Protein 7R4M (pdb70)

Secondary structure (DSSP, 8-state):
----SEEEEEEPPPHHHHHH---SSSTHHHHHHHHHHHHHHHHHHHHHHHTT-EEEEEEGGG--HHHHHH-SEEEEEESHHHHHHHHHT---TTS-EEEEES-TTT---TTS--GGGGS-HHHHHHHHHTT-SEEEEE--EEEEEEESS-----EETT--EEEEEEEEEESSEEEEEESSTTS-EEEEEEETT---EEEEES-EEEE-TGGGGTHHHHHHPPPHHHHHHHHHHHHHTT---S---HHHHHHHHHHHHHTT---TTS--EEEEE-S---TTT-----SEEEESEEEEEE--SSEEEEETTTEEEE--TTEEEEEEE-GGG-EEEEE---

GO terms:
  GO:0005739 mitochondrion (C, IDA)
  GO:0003951 NAD+ kinase activity (F, IDA)
  GO:0042803 protein homodimerization activity (F, IDA)
  GO:0019674 NAD+ metabolic process (P, IDA)
  GO:0005739 mitochondrion (C, HTP)
  GO:0005759 mitochondrial matrix (C, TAS)

InterPro domains:
  IPR002504 NAD kinase [PF01513] (131-212)
  IPR012355 NAD kinase 2, mitochondrial [PIRSF017565] (62-441)
  IPR016064 NAD kinase/diacylglycerol kinase-like domain superfamily [SSF111331] (122-323)
  IPR017437 ATP-NAD kinase, PpnK-type, C-terminal [G3DSA:2.60.200.30] (237-427)
  IPR017438 Inorganic polyphosphate/ATP-NAD kinase, N-terminal [G3DSA:3.40.50.10330] (68-236)

Solvent-accessible surface area: 17409 Å² total; per-residue (Å²): 89,28,102,13,63,99,1,0,0,0,0,59,65,8,140,76,36,134,94,123,114,162,144,70,101,15,36,83,32,27,71,95,45,26,106,63,2,57,160,19,10,85,54,0,3,74,7,0,136,127,77,59,4,106,11,110,81,21,63,58,182,103,5,58,97,105,13,12,186,35,3,62,1,0,6,1,0,0,9,33,52,7,1,25,42,0,2,26,66,1,63,73,59,100,31,10,1,6,3,0,1,0,4,52,148,166,19,138,10,99,15,17,9,25,74,86,0,4,128,33,1,63,57,0,14,90,24,5,140,155,32,94,41,125,59,14,62,26,10,1,0,17,0,53,0,50,14,75,74,35,64,38,94,56,86,75,75,105,170,129,55,47,90,72,76,0,65,14,19,0,0,16,10,0,25,0,4,21,64,100,116,103,97,39,2,76,0,16,8,6,44,71,106,24,118,103,84,124,9,79,0,37,0,0,0,0,0,0,0,5,0,0,64,32,95,1,48,91,48,16,129,47,61,71,98,43,16,70,67,97,55,84,102,40,104,99,150,64,75,59,79,66,118,61,90,179,65,68,8,62,146,53,7,93,140,80,18,108,72,3,45,24,50,25,69,81,77,74,0,2,10,0,6,63,112,31,74,56,111,107,150,31,94,42,70,161,96,67,14,93,0,56,56,0,18,0,59,0,84,5,192,73,1,34,0,27,4,19,41,15,20,6,0,66,0,38,90,19,3,45,0,15,0,69,31,50,128,95,1,12,0,45,6,17,83,11,124,150

Structure (mmCIF, N/CA/C/O backbone):
data_7R4M
#
_entry.id   7R4M
#
_cell.length_a   68.470
_cell.length_b   68.470
_cell.length_c   223.420
_cell.angle_alpha   90.000
_cell.angle_beta   90.000
_cell.angle_gamma   90.000
#
_symmetry.space_group_name_H-M   'P 43 21 2'
#
loop_
_entity.id
_entity.type
_entity.pdbx_description
1 polymer 'NAD kinase 2, mitochondrial'
2 non-polymer 'NADP NICOTINAMIDE-ADENINE-DINUCLEOTIDE PHOSPHATE'
3 non-polymer 'CALCIUM ION'
4 water water
#
loop_
_atom_site.group_PDB
_atom_site.id
_atom_site.type_symbol
_atom_site.label_atom_id
_atom_site.label_alt_id
_atom_site.label_comp_id
_atom_site.label_asym_id
_atom_site.label_entity_id
_atom_site.label_seq_id
_atom_site.pdbx_PDB_ins_code
_atom_site.Cartn_x
_atom_site.Cartn_y
_atom_site.Cartn_z
_atom_site.occupancy
_atom_site.B_iso_or_equiv
_atom_site.auth_seq_id
_atom_site.auth_comp_id
_atom_site.auth_asym_id
_atom_site.auth_atom_id
_atom_site.pdbx_PDB_model_num
ATOM 1 N N . GLY A 1 14 ? -22.984 -28.910 44.338 1.00 78.31 65 GLY A N 1
ATOM 2 C CA . GLY A 1 14 ? -23.236 -27.519 44.028 1.00 69.98 65 GLY A CA 1
ATOM 3 C C . GLY A 1 14 ? -21.999 -26.798 43.526 1.00 75.76 65 GLY A C 1
ATOM 4 O O . GLY A 1 14 ? -20.883 -27.299 43.604 1.00 78.59 65 GLY A O 1
ATOM 5 N N . PHE A 1 15 ? -22.208 -25.579 43.032 1.00 67.09 66 PHE A N 1
ATOM 6 C CA . PHE A 1 15 ? -21.183 -24.881 42.262 1.00 69.51 66 PHE A CA 1
ATOM 7 C C . PHE A 1 15 ? -21.344 -23.387 42.504 1.00 68.03 66 PHE A C 1
ATOM 8 O O . PHE A 1 15 ? -22.335 -22.796 42.069 1.00 68.44 66 PHE A O 1
ATOM 16 N N . ARG A 1 16 ? -20.343 -22.807 43.144 1.00 72.13 67 ARG A N 1
ATOM 17 C CA . ARG A 1 16 ? -20.379 -21.368 43.456 1.00 71.80 67 ARG A CA 1
ATOM 18 C C . ARG A 1 16 ? -19.027 -20.747 43.135 1.00 69.60 67 ARG A C 1
ATOM 19 O O . ARG A 1 16 ? -18.187 -20.752 44.013 1.00 73.33 67 ARG A O 1
ATOM 27 N N . PRO A 1 17 ? -18.781 -20.214 41.925 1.00 70.55 68 PRO A N 1
ATOM 28 C CA . PRO A 1 17 ? -17.518 -19.516 41.662 1.00 69.86 68 PRO A CA 1
ATOM 29 C C . PRO A 1 17 ? -17.389 -18.303 42.566 1.00 69.95 68 PRO A C 1
ATOM 30 O O . PRO A 1 17 ? -18.384 -17.688 42.954 1.00 74.95 68 PRO A O 1
ATOM 34 N N . SER A 1 18 ? -16.149 -17.972 42.927 1.00 65.43 69 SER A N 1
ATOM 35 C CA . SER A 1 18 ? -15.896 -16.674 43.536 1.00 67.21 69 SER A CA 1
ATOM 36 C C . SER A 1 18 ? -15.351 -15.664 42.536 1.00 65.20 69 SER A C 1
ATOM 37 O O . SER A 1 18 ? -15.270 -14.470 42.846 1.00 67.05 69 SER A O 1
ATOM 40 N N . ARG A 1 19 ? -15.032 -16.100 41.327 1.00 61.81 70 ARG A N 1
ATOM 41 C CA . ARG A 1 19 ? -14.314 -15.250 40.395 1.00 60.89 70 ARG A CA 1
ATOM 42 C C . ARG A 1 19 ? -14.868 -15.570 39.017 1.00 57.13 70 ARG A C 1
ATOM 43 O O . ARG A 1 19 ? -14.897 -16.738 38.623 1.00 57.13 70 ARG A O 1
ATOM 51 N N . VAL A 1 20 ? -15.356 -14.553 38.308 1.00 53.79 71 VAL A N 1
ATOM 52 C CA . VAL A 1 20 ? -16.096 -14.766 37.072 1.00 52.06 71 VAL A CA 1
ATOM 53 C C . VAL A 1 20 ? -15.727 -13.675 36.078 1.00 54.60 71 VAL A C 1
ATOM 54 O O . VAL A 1 20 ? -15.739 -12.489 36.422 1.00 54.93 71 VAL A O 1
ATOM 58 N N . VAL A 1 21 ? -15.391 -14.065 34.848 1.00 47.06 72 VAL A N 1
ATOM 59 C CA . VAL A 1 21 ? -15.287 -13.122 33.739 1.00 48.99 72 VAL A CA 1
ATOM 60 C C . VAL A 1 21 ? -16.550 -13.232 32.905 1.00 48.30 72 VAL A C 1
ATOM 61 O O . VAL A 1 21 ? -16.983 -14.345 32.562 1.00 42.26 72 VAL A O 1
ATOM 65 N N . VAL A 1 22 ? -17.171 -12.084 32.623 1.00 49.36 73 VAL A N 1
ATOM 66 C CA . VAL A 1 22 ? -18.322 -11.982 31.725 1.00 46.21 73 VAL A CA 1
ATOM 67 C C . VAL A 1 22 ? -17.834 -11.374 30.417 1.00 45.91 73 VAL A C 1
ATOM 68 O O . VAL A 1 22 ? -17.267 -10.271 30.421 1.00 45.81 73 VAL A O 1
ATOM 72 N N . VAL A 1 23 ? -18.014 -12.101 29.304 1.00 45.50 74 VAL A N 1
ATOM 73 C CA . VAL A 1 23 ? -17.682 -11.608 27.962 1.00 46.20 74 VAL A CA 1
ATOM 74 C C . VAL A 1 23 ? -18.990 -11.166 27.335 1.00 44.81 74 VAL A C 1
ATOM 75 O O . VAL A 1 23 ? -19.899 -11.987 27.165 1.00 46.93 74 VAL A O 1
ATOM 79 N N . ALA A 1 24 ? -19.108 -9.893 26.990 1.00 48.60 75 ALA A N 1
ATOM 80 C CA . ALA A 1 24 ? -20.349 -9.378 26.441 1.00 49.96 75 ALA A CA 1
ATOM 81 C C . ALA A 1 24 ? -20.127 -9.033 24.983 1.00 52.50 75 ALA A C 1
ATOM 82 O O . ALA A 1 24 ? -19.077 -8.495 24.621 1.00 49.76 75 ALA A O 1
ATOM 84 N N . LYS A 1 25 ? -21.102 -9.368 24.144 1.00 52.58 76 LYS A N 1
ATOM 85 C CA . LYS A 1 25 ? -20.980 -9.048 22.733 1.00 50.48 76 LYS A CA 1
ATOM 86 C C . LYS A 1 25 ? -20.937 -7.530 22.532 1.00 51.76 76 LYS A C 1
ATOM 87 O O . LYS A 1 25 ? -21.423 -6.742 23.354 1.00 50.75 76 LYS A O 1
ATOM 93 N N . THR A 1 26 ? -20.330 -7.124 21.419 1.00 55.32 77 THR A N 1
ATOM 94 C CA . THR A 1 26 ? -20.443 -5.750 20.938 1.00 58.00 77 THR A CA 1
ATOM 95 C C . THR A 1 26 ? -21.744 -5.591 20.147 1.00 58.92 77 THR A C 1
ATOM 96 O O . THR A 1 26 ? -22.005 -6.357 19.217 1.00 59.04 77 THR A O 1
ATOM 100 N N . THR A 1 27 ? -22.566 -4.612 20.526 1.00 65.79 78 THR A N 1
ATOM 101 C CA . THR A 1 27 ? -23.817 -4.340 19.831 1.00 69.58 78 THR A CA 1
ATOM 102 C C . THR A 1 27 ? -23.573 -3.565 18.540 1.00 77.42 78 THR A C 1
ATOM 103 O O . THR A 1 27 ? -22.538 -2.913 18.366 1.00 75.49 78 THR A O 1
ATOM 107 N N . ARG A 1 28 ? -24.547 -3.679 17.640 1.00 70.59 79 ARG A N 1
ATOM 108 C CA A ARG A 1 28 ? -24.505 -2.868 16.393 0.60 77.53 79 ARG A CA 1
ATOM 109 C CA B ARG A 1 28 ? -24.486 -2.816 16.413 0.40 75.04 79 ARG A CA 1
ATOM 110 C C . ARG A 1 28 ? -24.258 -1.277 16.628 1.00 76.80 79 ARG A C 1
ATOM 111 O O . ARG A 1 28 ? -23.353 -0.477 16.140 1.00 80.96 79 ARG A O 1
ATOM 126 N N . TYR A 1 29 ? -25.004 -0.842 17.647 1.00 72.83 80 TYR A N 1
ATOM 127 C CA . TYR A 1 29 ? -24.860 0.562 18.008 1.00 75.76 80 TYR A CA 1
ATOM 128 C C . TYR A 1 29 ? -23.422 0.881 18.400 1.00 87.40 80 TYR A C 1
ATOM 129 O O . TYR A 1 29 ? -22.837 1.856 17.914 1.00 93.00 80 TYR A O 1
ATOM 138 N N . GLU A 1 30 ? -22.834 0.059 19.276 1.00 80.39 81 GLU A N 1
ATOM 139 C CA . GLU A 1 30 ? -21.421 0.212 19.617 1.00 85.56 81 GLU A CA 1
ATOM 140 C C . GLU A 1 30 ? -20.541 0.126 18.378 1.00 92.66 81 GLU A C 1
ATOM 141 O O . GLU A 1 30 ? -19.508 0.798 18.293 1.00 97.43 81 GLU A O 1
ATOM 147 N N . PHE A 1 31 ? -20.920 -0.722 17.424 1.00 101.78 82 PHE A N 1
ATOM 148 C CA . PHE A 1 31 ? -20.178 -0.844 16.177 1.00 103.40 82 PHE A CA 1
ATOM 149 C C . PHE A 1 31 ? -20.171 0.481 15.426 1.00 108.53 82 PHE A C 1
ATOM 150 O O . PHE A 1 31 ? -19.106 1.018 15.099 1.00 111.47 82 PHE A O 1
ATOM 158 N N . GLU A 1 32 ? -21.359 1.023 15.140 1.00 102.21 83 GLU A N 1
ATOM 159 C CA . GLU A 1 32 ? -21.440 2.300 14.435 1.00 102.78 83 GLU A CA 1
ATOM 160 C C . GLU A 1 32 ? -20.787 3.415 15.241 1.00 107.27 83 GLU A C 1
ATOM 161 O O . GLU A 1 32 ? -20.101 4.278 14.680 1.00 111.65 83 GLU A O 1
ATOM 167 N N . GLN A 1 33 ? -20.926 3.354 16.558 1.00 109.12 84 GLN A N 1
ATOM 168 C CA . GLN A 1 33 ? -20.312 4.382 17.428 1.00 112.15 84 GLN A CA 1
ATOM 169 C C . GLN A 1 33 ? -18.792 4.321 17.280 1.00 118.42 84 GLN A C 1
ATOM 170 O O . GLN A 1 33 ? -18.149 5.360 17.419 1.00 119.76 84 GLN A O 1
ATOM 176 N N . GLN A 1 34 ? -18.248 3.135 17.011 1.00 118.96 85 GLN A N 1
ATOM 177 C CA . GLN A 1 34 ? -16.803 2.975 16.893 1.00 119.77 85 GLN A CA 1
ATOM 178 C C . GLN A 1 34 ? -16.310 3.347 15.497 1.00 122.27 85 GLN A C 1
ATOM 179 O O . GLN A 1 34 ? -15.434 4.205 15.348 1.00 131.46 85 GLN A O 1
ATOM 181 N N . LEU A 1 52 ? -29.280 9.001 10.753 0.60 84.77 103 LEU A N 1
ATOM 182 C CA . LEU A 1 52 ? -29.716 7.637 10.479 0.60 92.28 103 LEU A CA 1
ATOM 183 C C . LEU A 1 52 ? -30.168 7.538 9.028 0.60 95.45 103 LEU A C 1
ATOM 184 O O . LEU A 1 52 ? -30.410 8.549 8.359 0.60 95.37 103 LEU A O 1
ATOM 189 N N . LYS A 1 53 ? -30.270 6.296 8.552 0.60 97.37 104 LYS A N 1
ATOM 190 C CA . LYS A 1 53 ? -30.807 6.009 7.226 0.60 101.68 104 LYS A CA 1
ATOM 191 C C . LYS A 1 53 ? -32.246 5.523 7.348 0.60 99.83 104 LYS A C 1
ATOM 192 O O . LYS A 1 53 ? -33.175 6.332 7.446 0.60 99.68 104 LYS A O 1
ATOM 198 N N . GLY A 1 54 ? -32.439 4.205 7.355 0.60 101.61 105 GLY A N 1
ATOM 199 C CA . GLY A 1 54 ? -33.759 3.629 7.527 0.60 99.18 105 GLY A CA 1
ATOM 200 C C . GLY A 1 54 ? -33.706 2.185 7.978 0.60 100.91 105 GLY A C 1
ATOM 201 O O . GLY A 1 54 ? -34.705 1.627 8.445 0.60 95.19 105 GLY A O 1
ATOM 202 N N . SER A 1 55 ? -32.535 1.569 7.841 0.70 105.49 106 SER A N 1
ATOM 203 C CA . SER A 1 55 ? -32.325 0.180 8.219 0.70 106.39 106 SER A CA 1
ATOM 204 C C . SER A 1 55 ? -31.597 0.050 9.554 0.70 114.95 106 SER A C 1
ATOM 205 O O . SER A 1 55 ? -30.989 -0.993 9.823 0.70 111.99 106 SER A O 1
ATOM 208 N N . SER A 1 56 ? -31.662 1.074 10.399 1.00 135.49 107 SER A N 1
ATOM 209 C CA . SER A 1 56 ? -30.863 1.077 11.618 1.00 135.94 107 SER A CA 1
ATOM 210 C C . SER A 1 56 ? -31.395 2.142 12.579 1.00 134.80 107 SER A C 1
ATOM 211 O O . SER A 1 56 ? -32.533 2.605 12.449 1.00 132.62 107 SER A O 1
ATOM 214 N N . TYR A 1 57 ? -30.553 2.514 13.549 1.00 138.37 108 TYR A N 1
ATOM 215 C CA . TYR A 1 57 ? -30.811 3.504 14.594 1.00 135.97 108 TYR A CA 1
ATOM 216 C C . TYR A 1 57 ? -32.031 3.186 15.450 1.00 132.53 108 TYR A C 1
ATOM 217 O O . TYR A 1 57 ? -31.883 2.715 16.583 1.00 121.23 108 TYR A O 1
ATOM 219 N N . SER A 1 58 ? -33.228 3.481 14.930 1.00 130.24 109 SER A N 1
ATOM 220 C CA . SER A 1 58 ? -34.461 3.295 15.691 1.00 128.65 109 SER A CA 1
ATOM 221 C C . SER A 1 58 ? -34.485 1.936 16.377 1.00 121.04 109 SER A C 1
ATOM 222 O O . SER A 1 58 ? -34.535 1.843 17.611 1.00 105.24 109 SER A O 1
ATOM 224 N N . GLY A 1 59 ? -34.414 0.864 15.587 1.00 124.77 110 GLY A N 1
ATOM 225 C CA . GLY A 1 59 ? -34.303 -0.460 16.171 1.00 116.18 110 GLY A CA 1
ATOM 226 C C . GLY A 1 59 ? -32.966 -0.684 16.852 1.00 105.33 110 GLY A C 1
ATOM 227 O O . GLY A 1 59 ? -32.902 -1.337 17.897 1.00 96.47 110 GLY A O 1
ATOM 228 N N . LEU A 1 60 ? -31.892 -0.109 16.294 1.00 101.79 111 LEU A N 1
ATOM 229 C CA . LEU A 1 60 ? -30.544 -0.385 16.785 1.00 95.15 111 LEU A CA 1
ATOM 230 C C . LEU A 1 60 ? -30.330 0.111 18.213 1.00 87.50 111 LEU A C 1
ATOM 231 O O . LEU A 1 60 ? -29.683 -0.570 19.017 1.00 75.81 111 LEU A O 1
ATOM 236 N N . LEU A 1 61 ? -30.828 1.305 18.538 1.00 84.97 112 LEU A N 1
ATOM 237 C CA . LEU A 1 61 ? -30.629 1.832 19.880 1.00 79.84 112 LEU A CA 1
ATOM 238 C C . LEU A 1 61 ? -31.450 1.063 20.908 1.00 75.26 112 LEU A C 1
ATOM 239 O O . LEU A 1 61 ? -30.975 0.809 22.023 1.00 65.05 112 LEU A O 1
ATOM 244 N N . GLU A 1 62 ? -32.674 0.668 20.543 1.00 77.73 113 GLU A N 1
ATOM 245 C CA . GLU A 1 62 ? -33.462 -0.214 21.397 1.00 73.96 113 GLU A CA 1
ATOM 246 C C . GLU A 1 62 ? -32.804 -1.583 21.529 1.00 68.55 113 GLU A C 1
ATOM 247 O O . GLU A 1 62 ? -32.791 -2.167 22.619 1.00 65.24 113 GLU A O 1
ATOM 253 N N . ARG A 1 63 ? -32.236 -2.111 20.438 1.00 71.71 114 ARG A N 1
ATOM 254 C CA . ARG A 1 63 ? -31.466 -3.348 20.559 1.00 69.16 114 ARG A CA 1
ATOM 255 C C . ARG A 1 63 ? -30.326 -3.183 21.567 1.00 66.49 114 ARG A C 1
ATOM 256 O O . ARG A 1 63 ? -30.080 -4.074 22.392 1.00 59.85 114 ARG A O 1
ATOM 264 N N . HIS A 1 64 ? -29.653 -2.028 21.543 1.00 67.58 115 HIS A N 1
ATOM 265 C CA . HIS A 1 64 ? -28.523 -1.788 22.438 1.00 61.59 115 HIS A CA 1
ATOM 266 C C . HIS A 1 64 ? -28.974 -1.644 23.893 1.00 57.90 115 HIS A C 1
ATOM 267 O O . HIS A 1 64 ? -28.305 -2.137 24.806 1.00 51.85 115 HIS A O 1
ATOM 274 N N . HIS A 1 65 ? -30.094 -0.959 24.129 1.00 61.83 116 HIS A N 1
ATOM 275 C CA . HIS A 1 65 ? -30.562 -0.765 25.500 1.00 57.81 116 HIS A CA 1
ATOM 276 C C . HIS A 1 65 ? -30.939 -2.089 26.138 1.00 52.60 116 HIS A C 1
ATOM 277 O O . HIS A 1 65 ? -30.693 -2.306 27.333 1.00 52.01 116 HIS A O 1
ATOM 284 N N . ILE A 1 66 ? -31.526 -2.991 25.356 1.00 52.99 117 ILE A N 1
ATOM 285 C CA . ILE A 1 66 ? -31.950 -4.272 25.906 1.00 55.03 117 ILE A CA 1
ATOM 286 C C . ILE A 1 66 ? -30.740 -5.090 26.354 1.00 54.27 117 ILE A C 1
ATOM 287 O O . ILE A 1 66 ? -30.685 -5.570 27.491 1.00 48.08 117 ILE A O 1
ATOM 292 N N . HIS A 1 67 ? -29.751 -5.254 25.468 1.00 53.64 118 HIS A N 1
ATOM 293 C CA . HIS A 1 67 ? -28.531 -5.980 25.824 1.00 49.25 118 HIS A CA 1
ATOM 294 C C . HIS A 1 67 ? -27.859 -5.384 27.058 1.00 46.25 118 HIS A C 1
ATOM 295 O O . HIS A 1 67 ? -27.479 -6.110 27.983 1.00 49.56 118 HIS A O 1
ATOM 302 N N . THR A 1 68 ? -27.713 -4.054 27.092 1.00 48.95 119 THR A N 1
ATOM 303 C CA . THR A 1 68 ? -27.029 -3.400 28.209 1.00 49.85 119 THR A CA 1
ATOM 304 C C . THR A 1 68 ? -27.799 -3.591 29.517 1.00 50.03 119 THR A C 1
ATOM 305 O O . THR A 1 68 ? -27.199 -3.885 30.561 1.00 48.77 119 THR A O 1
ATOM 309 N N . LYS A 1 69 ? -29.125 -3.416 29.478 1.00 48.26 120 LYS A N 1
ATOM 310 C CA . LYS A 1 69 ? -29.945 -3.669 30.659 1.00 48.08 120 LYS A CA 1
ATOM 311 C C . LYS A 1 69 ? -29.719 -5.079 31.197 1.00 48.71 120 LYS A C 1
ATOM 312 O O . LYS A 1 69 ? -29.610 -5.276 32.415 1.00 49.38 120 LYS A O 1
ATOM 318 N N . ASN A 1 70 ? -29.622 -6.067 30.310 1.00 46.94 121 ASN A N 1
ATOM 319 C CA . ASN A 1 70 ? -29.464 -7.440 30.766 1.00 47.43 121 ASN A CA 1
ATOM 320 C C . ASN A 1 70 ? -28.050 -7.744 31.235 1.00 51.80 121 ASN A C 1
ATOM 321 O O . ASN A 1 70 ? -27.875 -8.555 32.149 1.00 49.87 121 ASN A O 1
ATOM 326 N N . VAL A 1 71 ? -27.032 -7.129 30.631 1.00 48.72 122 VAL A N 1
ATOM 327 C CA . VAL A 1 71 ? -25.678 -7.314 31.143 1.00 49.38 122 VAL A CA 1
ATOM 328 C C . VAL A 1 71 ? -25.590 -6.802 32.580 1.00 53.18 122 VAL A C 1
ATOM 329 O O . VAL A 1 71 ? -25.051 -7.472 33.469 1.00 48.59 122 VAL A O 1
ATOM 333 N N . GLU A 1 72 ? -26.159 -5.618 32.832 1.00 51.30 123 GLU A N 1
ATOM 334 C CA . GLU A 1 72 ? -26.146 -5.027 34.169 1.00 50.88 123 GLU A CA 1
ATOM 335 C C . GLU A 1 72 ? -26.857 -5.921 35.185 1.00 49.43 123 GLU A C 1
ATOM 336 O O . GLU A 1 72 ? -26.409 -6.050 36.329 1.00 50.10 123 GLU A O 1
ATOM 342 N N . HIS A 1 73 ? -27.970 -6.546 34.787 1.00 47.94 124 HIS A N 1
ATOM 343 C CA . HIS A 1 73 ? -28.670 -7.463 35.681 1.00 50.60 124 HIS A CA 1
ATOM 344 C C . HIS A 1 73 ? -27.794 -8.661 36.040 1.00 50.76 124 HIS A C 1
ATOM 345 O O . HIS A 1 73 ? -27.762 -9.090 37.203 1.00 51.74 124 HIS A O 1
ATOM 352 N N . ILE A 1 74 ? -27.080 -9.210 35.055 1.00 49.01 125 ILE A N 1
ATOM 353 C CA . ILE A 1 74 ? -26.170 -10.329 35.308 1.00 48.91 125 ILE A CA 1
ATOM 354 C C . ILE A 1 74 ? -25.105 -9.928 36.314 1.00 50.27 125 ILE A C 1
ATOM 355 O O . ILE A 1 74 ? -24.838 -10.643 37.289 1.00 51.06 125 ILE A O 1
ATOM 360 N N . ILE A 1 75 ? -24.476 -8.777 36.090 1.00 47.81 126 ILE A N 1
ATOM 361 C CA . ILE A 1 75 ? -23.340 -8.396 36.913 1.00 50.40 126 ILE A CA 1
ATOM 362 C C . ILE A 1 75 ? -23.796 -7.992 38.314 1.00 53.16 126 ILE A C 1
ATOM 363 O O . ILE A 1 75 ? -23.168 -8.363 39.317 1.00 55.11 126 ILE A O 1
ATOM 368 N N . ASP A 1 76 ? -24.891 -7.232 38.409 1.00 49.50 127 ASP A N 1
ATOM 369 C CA . ASP A 1 76 ? -25.443 -6.888 39.716 1.00 53.68 127 ASP A CA 1
ATOM 370 C C . ASP A 1 76 ? -25.790 -8.147 40.504 1.00 52.91 127 ASP A C 1
ATOM 371 O O . ASP A 1 76 ? -25.480 -8.240 41.698 1.00 53.60 127 ASP A O 1
ATOM 376 N N . SER A 1 77 ? -26.391 -9.141 39.834 1.00 51.08 128 SER A N 1
ATOM 377 C CA . SER A 1 77 ? -26.756 -10.393 40.494 1.00 52.73 128 SER A CA 1
ATOM 378 C C . SER A 1 77 ? -25.527 -11.141 41.006 1.00 55.09 128 SER A C 1
ATOM 379 O O . SER A 1 77 ? -25.531 -11.657 42.131 1.00 54.62 128 SER A O 1
ATOM 382 N N . LEU A 1 78 ? -24.467 -11.213 40.195 1.00 55.75 129 LEU A N 1
ATOM 383 C CA . LEU A 1 78 ? -23.237 -11.883 40.614 1.00 56.02 129 LEU A CA 1
ATOM 384 C C . LEU A 1 78 ? -22.616 -11.194 41.821 1.00 58.54 129 LEU A C 1
ATOM 385 O O . LEU A 1 78 ? -22.274 -11.845 42.819 1.00 57.44 129 LEU A O 1
ATOM 390 N N . ARG A 1 79 ? -22.442 -9.871 41.737 1.00 53.37 130 ARG A N 1
ATOM 391 C CA . ARG A 1 79 ? -21.840 -9.129 42.840 1.00 57.15 130 ARG A CA 1
ATOM 392 C C . ARG A 1 79 ? -22.682 -9.243 44.112 1.00 59.48 130 ARG A C 1
ATOM 393 O O . ARG A 1 79 ? -22.134 -9.294 45.221 1.00 58.22 130 ARG A O 1
ATOM 401 N N . ASN A 1 80 ? -24.007 -9.344 43.968 1.00 60.06 131 ASN A N 1
ATOM 402 C CA . ASN A 1 80 ? -24.863 -9.508 45.136 1.00 59.35 131 ASN A CA 1
ATOM 403 C C . ASN A 1 80 ? -24.690 -10.874 45.794 1.00 59.00 131 ASN A C 1
ATOM 404 O O . ASN A 1 80 ? -25.009 -11.019 46.976 1.00 60.60 131 ASN A O 1
ATOM 409 N N . GLU A 1 81 ? -24.186 -11.872 45.065 1.00 58.04 132 GLU A N 1
ATOM 410 C CA . GLU A 1 81 ? -23.791 -13.142 45.667 1.00 60.28 132 GLU A CA 1
ATOM 411 C C . GLU A 1 81 ? -22.380 -13.104 46.248 1.00 61.63 132 GLU A C 1
ATOM 412 O O . GLU A 1 81 ? -21.890 -14.137 46.714 1.00 63.52 132 GLU A O 1
ATOM 418 N N . GLY A 1 82 ? -21.698 -11.957 46.220 1.00 61.20 133 GLY A N 1
ATOM 419 C CA . GLY A 1 82 ? -20.319 -11.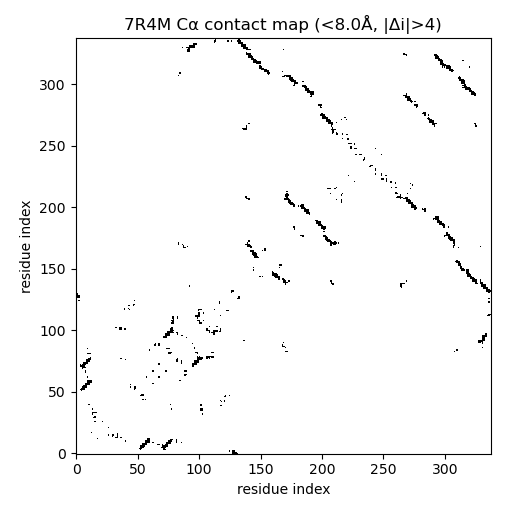897 46.674 1.00 60.44 133 GLY A CA 1
ATOM 420 C C . GLY A 1 82 ? -19.286 -12.350 45.662 1.00 63.91 133 GLY A C 1
ATOM 421 O O . GLY A 1 82 ? -18.130 -12.585 46.037 1.00 61.81 133 GLY A O 1
ATOM 422 N N . ILE A 1 83 ? -19.654 -12.478 44.394 1.00 59.25 134 ILE A N 1
ATOM 423 C CA . ILE A 1 83 ? -18.747 -12.969 43.365 1.00 61.95 134 ILE A CA 1
ATOM 424 C C . ILE A 1 83 ? -18.003 -11.781 42.764 1.00 61.12 134 ILE A C 1
ATOM 425 O O . ILE A 1 83 ? -18.620 -10.774 42.402 1.00 60.90 134 ILE A O 1
ATOM 430 N N . GLU A 1 84 ? -16.672 -11.886 42.682 1.00 59.79 135 GLU A N 1
ATOM 431 C CA . GLU A 1 84 ? -15.870 -10.881 41.987 1.00 56.02 135 GLU A CA 1
ATOM 432 C C . GLU A 1 84 ? -16.033 -11.054 40.476 1.00 60.11 135 GLU A C 1
ATOM 433 O O . GLU A 1 84 ? -16.026 -12.177 39.965 1.00 60.16 135 GLU A O 1
ATOM 439 N N . VAL A 1 85 ? -16.203 -9.941 39.758 1.00 60.14 136 VAL A N 1
ATOM 440 C CA . VAL A 1 85 ? -16.620 -9.976 38.358 1.00 54.36 136 VAL A CA 1
ATOM 441 C C . VAL A 1 85 ? -15.775 -9.004 37.550 1.00 56.67 136 VAL A C 1
ATOM 442 O O . VAL A 1 85 ? -15.598 -7.852 37.951 1.00 55.80 136 VAL A O 1
ATOM 446 N N . ARG A 1 86 ? -15.273 -9.472 36.399 1.00 54.38 137 ARG A N 1
ATOM 447 C CA . ARG A 1 86 ? -14.629 -8.643 35.387 1.00 49.19 137 ARG A CA 1
ATOM 448 C C . ARG A 1 86 ? -15.462 -8.697 34.117 1.00 51.03 137 ARG A C 1
ATOM 449 O O . ARG A 1 86 ? -15.636 -9.775 33.532 1.00 47.07 137 ARG A O 1
ATOM 457 N N . LEU A 1 87 ? -15.969 -7.543 33.686 1.00 50.32 138 LEU A N 1
ATOM 458 C CA . LEU A 1 87 ? -16.770 -7.444 32.475 1.00 49.76 138 LEU A CA 1
ATOM 459 C C . LEU A 1 87 ? -15.875 -6.962 31.342 1.00 52.40 138 LEU A C 1
ATOM 460 O O . LEU A 1 87 ? -15.239 -5.910 31.456 1.00 51.67 138 LEU A O 1
ATOM 465 N N . VAL A 1 88 ? -15.811 -7.730 30.261 1.00 50.31 139 VAL A N 1
ATOM 466 C CA . VAL A 1 88 ? -14.954 -7.375 29.137 1.00 50.72 139 VAL A CA 1
ATOM 467 C C . VAL A 1 88 ? -15.704 -7.549 27.822 1.00 50.70 139 VAL A C 1
ATOM 468 O O . VAL A 1 88 ? -16.607 -8.385 27.694 1.00 50.45 139 VAL A O 1
ATOM 472 N N . LYS A 1 89 ? -15.317 -6.740 26.839 1.00 49.37 140 LYS A N 1
ATOM 473 C CA . LYS A 1 89 ? -15.674 -6.949 25.443 1.00 51.80 140 LYS A CA 1
ATOM 474 C C . LYS A 1 89 ? -14.617 -7.805 24.744 1.00 55.30 140 LYS A C 1
ATOM 475 O O . LYS A 1 89 ? -13.518 -8.036 25.256 1.00 55.12 140 LYS A O 1
ATOM 481 N N . ARG A 1 90 ? -14.949 -8.212 23.519 1.00 56.62 141 ARG A N 1
ATOM 482 C CA . ARG A 1 90 ? -14.162 -9.178 22.754 1.00 52.31 141 ARG A CA 1
ATOM 483 C C . ARG A 1 90 ? -12.655 -8.873 22.769 1.00 56.85 141 ARG A C 1
ATOM 484 O O . ARG A 1 90 ? -11.841 -9.772 23.010 1.00 55.22 141 ARG A O 1
ATOM 499 N N . ARG A 1 91 ? -12.268 -7.623 22.513 1.00 53.83 142 ARG A N 1
ATOM 500 C CA . ARG A 1 91 ? -10.829 -7.240 22.417 1.00 58.42 142 ARG A CA 1
ATOM 501 C C . ARG A 1 91 ? -10.069 -7.442 23.731 1.00 60.56 142 ARG A C 1
ATOM 502 O O . ARG A 1 91 ? -8.862 -7.641 23.677 1.00 59.45 142 ARG A O 1
ATOM 510 N N . GLU A 1 92 ? -10.759 -7.401 24.864 1.00 58.26 143 GLU A N 1
ATOM 511 C CA . GLU A 1 92 ? -10.133 -7.577 26.165 1.00 56.33 143 GLU A CA 1
ATOM 512 C C . GLU A 1 92 ? -10.354 -8.980 26.726 1.00 57.80 143 GLU A C 1
ATOM 513 O O . GLU A 1 92 ? -9.816 -9.309 27.794 1.00 59.27 143 GLU A O 1
ATOM 519 N N . TYR A 1 93 ? -11.143 -9.809 26.045 1.00 52.93 144 TYR A N 1
ATOM 520 C CA . TYR A 1 93 ? -11.294 -11.199 26.454 1.00 53.19 144 TYR A CA 1
ATOM 521 C C . TYR A 1 93 ? -10.031 -11.967 26.064 1.00 53.90 144 TYR A C 1
ATOM 522 O O . TYR A 1 93 ? -9.790 -12.226 24.885 1.00 55.38 144 TYR A O 1
ATOM 531 N N . ASP A 1 94 ? -9.198 -12.308 27.043 1.00 55.35 145 ASP A N 1
ATOM 532 C CA . ASP A 1 94 ? -7.964 -13.029 26.757 1.00 55.25 145 ASP A CA 1
ATOM 533 C C . ASP A 1 94 ? -7.798 -14.218 27.702 1.00 51.74 145 ASP A C 1
ATOM 534 O O . ASP A 1 94 ? -8.556 -14.418 28.655 1.00 52.74 145 ASP A O 1
ATOM 539 N N . GLU A 1 95 ? -6.767 -15.002 27.407 1.00 48.93 146 GLU A N 1
ATOM 540 C CA . GLU A 1 95 ? -6.489 -16.228 28.138 1.00 51.88 146 GLU A CA 1
ATOM 541 C C . GLU A 1 95 ? -6.086 -15.944 29.573 1.00 53.01 146 GLU A C 1
ATOM 542 O O . GLU A 1 95 ? -6.455 -16.702 30.481 1.00 49.42 146 GLU A O 1
ATOM 548 N N . GLU A 1 96 ? -5.314 -14.871 29.787 1.00 50.08 147 GLU A N 1
ATOM 549 C CA . GLU A 1 96 ? -5.023 -14.411 31.140 1.00 51.72 147 GLU A CA 1
ATOM 550 C C . GLU A 1 96 ? -6.303 -14.275 31.956 1.00 53.69 147 GLU A C 1
ATOM 551 O O . GLU A 1 96 ? -6.395 -14.771 33.082 1.00 51.51 147 GLU A O 1
ATOM 557 N N . THR A 1 97 ? -7.318 -13.621 31.389 1.00 48.80 148 THR A N 1
ATOM 558 C CA . THR A 1 97 ? -8.541 -13.395 32.152 1.00 51.96 148 THR A CA 1
ATOM 559 C C . THR A 1 97 ? -9.294 -14.701 32.374 1.00 50.80 148 THR A C 1
ATOM 560 O O . THR A 1 97 ? -9.866 -14.915 33.448 1.00 53.21 148 THR A O 1
ATOM 564 N N . VAL A 1 98 ? -9.289 -15.592 31.375 1.00 51.55 149 VAL A N 1
ATOM 565 C CA . VAL A 1 98 ? -9.828 -16.937 31.564 1.00 51.96 149 VAL A CA 1
ATOM 566 C C . VAL A 1 98 ? -9.122 -17.642 32.717 1.00 50.76 149 VAL A C 1
ATOM 567 O O . VAL A 1 98 ? -9.761 -18.283 33.555 1.00 46.07 149 VAL A O 1
ATOM 571 N N . ARG A 1 99 ? -7.794 -17.548 32.760 1.00 49.10 150 ARG A N 1
ATOM 572 C CA . ARG A 1 99 ? -7.025 -18.184 33.821 1.00 52.62 150 ARG A CA 1
ATOM 573 C C . ARG A 1 99 ? -7.428 -17.637 35.184 1.00 56.78 150 ARG A C 1
ATOM 574 O O . ARG A 1 99 ? -7.614 -18.402 36.142 1.00 58.10 150 ARG A O 1
ATOM 582 N N . TRP A 1 100 ? -7.590 -16.314 35.272 1.00 53.41 151 TRP A N 1
ATOM 583 C CA . TRP A 1 100 ? -7.962 -15.666 36.520 1.00 58.44 151 TRP A CA 1
ATOM 584 C C . TRP A 1 100 ? -9.309 -16.171 37.013 1.00 58.46 151 TRP A C 1
ATOM 5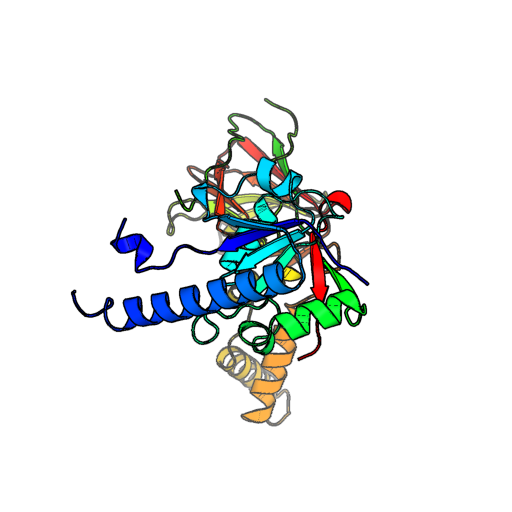85 O O . TRP A 1 100 ? -9.524 -16.333 38.224 1.00 59.12 151 TRP A O 1
ATOM 596 N N . ALA A 1 101 ? -10.214 -16.458 36.085 1.00 52.26 152 ALA A N 1
ATOM 597 C CA . ALA A 1 101 ? -11.601 -16.705 36.429 1.00 51.67 152 ALA A CA 1
ATOM 598 C C . ALA A 1 101 ? -11.812 -18.149 36.865 1.00 57.88 152 ALA A C 1
ATOM 599 O O . ALA A 1 101 ? -11.091 -19.065 36.445 1.00 54.84 152 ALA A O 1
ATOM 601 N N . ASP A 1 102 ? -12.794 -18.337 37.755 1.00 50.55 153 ASP A N 1
ATOM 602 C CA . ASP A 1 102 ? -13.311 -19.671 38.055 1.00 54.85 153 ASP A CA 1
ATOM 603 C C . ASP A 1 102 ? -14.321 -20.150 37.020 1.00 52.26 153 ASP A C 1
ATOM 604 O O . ASP A 1 102 ? -14.493 -21.365 36.854 1.00 52.68 153 ASP A O 1
ATOM 609 N N . ALA A 1 103 ? -15.029 -19.227 36.363 1.00 54.26 154 ALA A N 1
ATOM 610 C CA . ALA A 1 103 ? -16.042 -19.555 35.364 1.00 49.71 154 ALA A CA 1
ATOM 611 C C . ALA A 1 103 ? -16.091 -18.436 34.340 1.00 46.13 154 ALA A C 1
ATOM 612 O O . ALA A 1 103 ? -15.793 -17.284 34.658 1.00 47.53 154 ALA A O 1
ATOM 614 N N . VAL A 1 104 ? -16.475 -18.780 33.109 1.00 45.08 155 VAL A N 1
ATOM 615 C CA . VAL A 1 104 ? -16.673 -17.809 32.030 1.00 40.96 155 VAL A CA 1
ATOM 616 C C . VAL A 1 104 ? -18.166 -17.706 31.764 1.00 43.48 155 VAL A C 1
ATOM 617 O O . VAL A 1 104 ? -18.850 -18.728 31.615 1.00 40.15 155 VAL A O 1
ATOM 621 N N . ILE A 1 105 ? -18.676 -16.481 31.715 1.00 42.00 156 ILE A N 1
ATOM 622 C CA . ILE A 1 105 ? -20.049 -16.226 31.304 1.00 44.78 156 ILE A CA 1
ATOM 623 C C . ILE A 1 105 ? -20.018 -15.456 29.990 1.00 44.84 156 ILE A C 1
ATOM 624 O O . ILE A 1 105 ? -19.433 -14.361 29.910 1.00 45.65 156 ILE A O 1
ATOM 629 N N . ALA A 1 106 ? -20.639 -16.030 28.960 1.00 43.58 157 ALA A N 1
ATOM 630 C CA . ALA A 1 106 ? -20.809 -15.351 27.678 1.00 44.04 157 ALA A CA 1
ATOM 631 C C . ALA A 1 106 ? -22.165 -14.667 27.713 1.00 46.18 157 ALA A C 1
ATOM 632 O O . ALA A 1 106 ? -23.180 -15.324 27.962 1.00 47.10 157 ALA A O 1
ATOM 634 N N . ALA A 1 107 ? -22.178 -13.351 27.501 1.00 45.72 158 ALA A N 1
ATOM 635 C CA . ALA A 1 107 ? -23.392 -12.543 27.593 1.00 43.84 158 ALA A CA 1
ATOM 636 C C . ALA A 1 107 ? -23.653 -11.957 26.211 1.00 48.47 158 ALA A C 1
ATOM 637 O O . ALA A 1 107 ? -23.025 -10.964 25.822 1.00 48.81 158 ALA A O 1
ATOM 639 N N . GLY A 1 108 ? -24.578 -12.580 25.481 1.00 45.00 159 GLY A N 1
ATOM 640 C CA . GLY A 1 108 ? -24.926 -12.204 24.128 1.00 44.62 159 GLY A CA 1
ATOM 641 C C . GLY A 1 108 ? -25.818 -13.261 23.506 1.00 48.63 159 GLY A C 1
ATOM 642 O O . GLY A 1 108 ? -26.939 -13.499 23.976 1.00 51.23 159 GLY A O 1
ATOM 643 N N . GLY A 1 109 ? -25.327 -13.907 22.450 1.00 44.45 160 GLY A N 1
ATOM 644 C CA . GLY A 1 109 ? -26.036 -14.995 21.804 1.00 46.71 160 GLY A CA 1
ATOM 645 C C . GLY A 1 109 ? -25.111 -16.173 21.593 1.00 45.65 160 GLY A C 1
ATOM 646 O O . GLY A 1 109 ? -24.046 -16.238 22.212 1.00 40.95 160 GLY A O 1
ATOM 647 N N . ASP A 1 110 ? -25.478 -17.097 20.707 1.00 41.13 161 ASP A N 1
ATOM 648 C CA . ASP A 1 110 ? -24.615 -18.255 20.484 1.00 42.81 161 ASP A CA 1
ATOM 649 C C . ASP A 1 110 ? -23.251 -17.823 19.941 1.00 45.27 161 ASP A C 1
ATOM 650 O O . ASP A 1 110 ? -22.212 -18.395 20.319 1.00 41.76 161 ASP A O 1
ATOM 655 N N . GLY A 1 111 ? -23.226 -16.789 19.095 1.00 40.97 162 GLY A N 1
ATOM 656 C CA . GLY A 1 111 ? -21.946 -16.234 18.676 1.00 43.10 162 GLY A CA 1
ATOM 657 C C . GLY A 1 111 ? -21.051 -15.862 19.851 1.00 44.30 162 GLY A C 1
ATOM 658 O O . GLY A 1 111 ? -19.825 -16.042 19.800 1.00 40.60 162 GLY A O 1
ATOM 659 N N . THR A 1 112 ? -21.648 -15.367 20.941 1.00 42.23 163 THR A N 1
ATOM 660 C CA . THR A 1 112 ? -20.841 -15.015 22.107 1.00 41.49 163 THR A CA 1
ATOM 661 C C . THR A 1 112 ? -20.385 -16.258 22.864 1.00 41.81 163 THR A C 1
ATOM 662 O O . THR A 1 112 ? -19.252 -16.296 23.378 1.00 40.72 163 THR A O 1
ATOM 666 N N . MET A 1 113 ? -21.214 -17.305 22.908 1.00 41.66 164 MET A N 1
ATOM 667 C CA . MET A 1 113 ? -20.738 -18.571 23.453 1.00 39.13 164 MET A CA 1
ATOM 668 C C . MET A 1 113 ? -19.549 -19.112 22.669 1.00 41.93 164 MET A C 1
ATOM 669 O O . MET A 1 113 ? -18.572 -19.585 23.267 1.00 44.21 164 MET A O 1
ATOM 674 N N . LEU A 1 114 ? -19.607 -19.059 21.332 1.00 38.48 165 LEU A N 1
ATOM 675 C CA . LEU A 1 114 ? -18.499 -19.580 20.541 1.00 42.84 165 LEU A CA 1
ATOM 676 C C . LEU A 1 114 ? -17.219 -18.782 20.795 1.00 42.21 165 LEU A C 1
ATOM 677 O O . LEU A 1 114 ? -16.123 -19.351 20.899 1.00 44.42 165 LEU A O 1
ATOM 682 N N . LEU A 1 115 ? -17.343 -17.460 20.873 1.00 38.86 166 LEU A N 1
ATOM 683 C CA . LEU A 1 115 ? -16.209 -16.614 21.221 1.00 43.74 166 LEU A CA 1
ATOM 684 C C . LEU A 1 115 ? -15.618 -17.015 22.575 1.00 46.42 166 LEU A C 1
ATOM 685 O O . LEU A 1 115 ? -14.402 -17.208 22.697 1.00 40.97 166 LEU A O 1
ATOM 690 N N . ALA A 1 116 ? -16.473 -17.165 23.595 1.00 41.50 167 ALA A N 1
ATOM 691 C CA . ALA A 1 116 ? -16.016 -17.570 24.925 1.00 43.51 167 ALA A CA 1
ATOM 692 C C . ALA A 1 116 ? -15.332 -18.931 24.890 1.00 43.09 167 ALA A C 1
ATOM 693 O O . ALA A 1 116 ? -14.245 -19.109 25.454 1.00 46.08 167 ALA A O 1
ATOM 695 N N . ALA A 1 117 ? -15.949 -19.908 24.218 1.00 44.72 168 ALA A N 1
ATOM 696 C CA . ALA A 1 117 ? -15.354 -21.245 24.152 1.00 41.92 168 ALA A CA 1
ATOM 697 C C . ALA A 1 117 ? -14.019 -21.229 23.430 1.00 44.63 168 ALA A C 1
ATOM 698 O O . ALA A 1 117 ? -13.144 -22.042 23.748 1.00 45.87 168 ALA A O 1
ATOM 700 N N . SER A 1 118 ? -13.838 -20.313 22.467 1.00 41.86 169 SER A N 1
ATOM 701 C CA . SER A 1 118 ? -12.630 -20.319 21.649 1.00 44.43 169 SER A CA 1
ATOM 702 C C . SER A 1 118 ? -11.359 -20.178 22.480 1.00 48.08 169 SER A C 1
ATOM 703 O O . SER A 1 118 ? -10.295 -20.669 22.071 1.00 47.09 169 SER A O 1
ATOM 706 N N . LYS A 1 119 ? -11.445 -19.529 23.648 1.00 46.41 170 LYS A N 1
ATOM 707 C CA . LYS A 1 119 ? -10.301 -19.284 24.518 1.00 45.65 170 LYS A CA 1
ATOM 708 C C . LYS A 1 119 ? -10.296 -20.149 25.773 1.00 46.06 170 LYS A C 1
ATOM 709 O O . LYS A 1 119 ? -9.528 -19.870 26.700 1.00 49.08 170 LYS A O 1
ATOM 715 N N . VAL A 1 120 ? -11.137 -21.168 25.849 1.00 47.35 171 VAL A N 1
ATOM 716 C CA . VAL A 1 120 ? -11.156 -22.081 26.987 1.00 49.28 171 VAL A CA 1
ATOM 717 C C . VAL A 1 120 ? -10.713 -23.439 26.465 1.00 48.42 171 VAL A C 1
ATOM 718 O O . VAL A 1 120 ? -11.365 -24.016 25.589 1.00 47.20 171 VAL A O 1
ATOM 722 N N . LEU A 1 121 ? -9.605 -23.954 26.994 1.00 48.43 172 LEU A N 1
ATOM 723 C CA . LEU A 1 121 ? -9.068 -25.229 26.531 1.00 47.48 172 LEU A CA 1
ATOM 724 C C . LEU A 1 121 ? -8.972 -26.270 27.643 1.00 50.73 172 LEU A C 1
ATOM 725 O O . LEU A 1 121 ? -8.368 -27.336 27.437 1.00 48.91 172 LEU A O 1
ATOM 730 N N . ASP A 1 122 ? -9.541 -25.990 28.807 1.00 48.18 173 ASP A N 1
ATOM 731 C CA . ASP A 1 122 ? -9.467 -26.838 29.992 1.00 48.20 173 ASP A CA 1
ATOM 732 C C . ASP A 1 122 ? -10.841 -27.458 30.201 1.00 45.68 173 ASP A C 1
ATOM 733 O O . ASP A 1 122 ? -11.819 -26.735 30.429 1.00 48.34 173 ASP A O 1
ATOM 738 N N . ARG A 1 123 ? -10.920 -28.792 30.146 1.00 43.35 174 ARG A N 1
ATOM 739 C CA . ARG A 1 123 ? -12.253 -29.397 30.265 1.00 50.46 174 ARG A CA 1
ATOM 740 C C . ARG A 1 123 ? -12.893 -29.223 31.658 1.00 52.91 174 ARG A C 1
ATOM 741 O O . ARG A 1 123 ? -14.044 -29.650 31.838 1.00 51.03 174 ARG A O 1
ATOM 749 N N . LEU A 1 124 ? -12.230 -28.578 32.621 1.00 46.11 175 LEU A N 1
ATOM 750 C CA . LEU A 1 124 ? -12.810 -28.403 33.952 1.00 52.97 175 LEU A CA 1
ATOM 751 C C . LEU A 1 124 ? -13.373 -27.005 34.191 1.00 52.53 175 LEU A C 1
ATOM 752 O O . LEU A 1 124 ? -14.045 -26.793 35.207 1.00 51.61 175 LEU A O 1
ATOM 757 N N . LYS A 1 125 ? -13.151 -26.065 33.266 1.00 52.10 176 LYS A N 1
ATOM 758 C CA . LYS A 1 125 ? -13.515 -24.662 33.463 1.00 51.27 176 LYS A CA 1
ATOM 759 C C . LYS A 1 125 ? -14.943 -24.419 32.969 1.00 47.77 176 LYS A C 1
ATOM 760 O O . LYS A 1 125 ? -15.185 -24.493 31.753 1.00 46.31 176 LYS A O 1
ATOM 766 N N . PRO A 1 126 ? -15.913 -24.147 33.851 1.00 49.19 177 PRO A N 1
ATOM 767 C CA . PRO A 1 126 ? -17.294 -23.968 33.387 1.00 48.82 177 PRO A CA 1
ATOM 768 C C . PRO A 1 126 ? -17.431 -22.754 32.478 1.00 48.51 177 PRO A C 1
ATOM 769 O O . PRO A 1 126 ? -16.857 -21.689 32.738 1.00 45.97 177 PRO A O 1
ATOM 773 N N . VAL A 1 127 ? -18.204 -22.922 31.405 1.00 44.13 178 VAL A N 1
ATOM 774 C CA . VAL A 1 127 ? -18.552 -21.840 30.492 1.00 45.21 178 VAL A CA 1
ATOM 775 C C . VAL A 1 127 ? -20.068 -21.805 30.379 1.00 45.78 178 VAL A C 1
ATOM 776 O O . VAL A 1 127 ? -20.689 -22.815 30.029 1.00 45.65 178 VAL A O 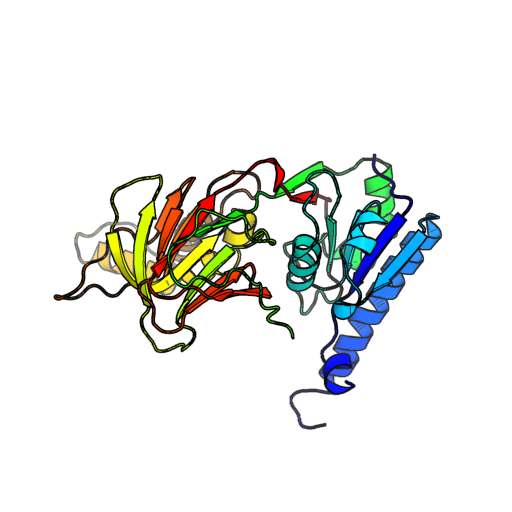1
ATOM 780 N N . ILE A 1 128 ? -20.665 -20.649 30.664 1.00 45.65 179 ILE A N 1
ATOM 781 C CA . ILE A 1 128 ? -22.115 -20.506 30.776 1.00 47.57 179 ILE A CA 1
ATOM 782 C C . ILE A 1 128 ? -22.567 -19.340 29.906 1.00 44.75 179 ILE A C 1
ATOM 783 O O . ILE A 1 128 ? -21.940 -18.272 29.912 1.00 44.86 179 ILE A O 1
ATOM 788 N N . GLY A 1 129 ? -23.649 -19.534 29.154 1.00 46.69 180 GLY A N 1
ATOM 789 C CA . GLY A 1 129 ? -24.143 -18.526 28.225 1.00 42.81 180 GLY A CA 1
ATOM 790 C C . GLY A 1 129 ? -25.474 -17.963 28.695 1.00 45.44 180 GLY A C 1
ATOM 791 O O . GLY A 1 129 ? -26.372 -18.712 29.108 1.00 47.29 180 GLY A O 1
ATOM 792 N N . VAL A 1 130 ? -25.591 -16.642 28.620 1.00 45.43 181 VAL A N 1
ATOM 793 C CA . VAL A 1 130 ? -26.831 -15.944 28.948 1.00 44.67 181 VAL A CA 1
ATOM 794 C C . VAL A 1 130 ? -27.273 -15.163 27.718 1.00 44.36 181 VAL A C 1
ATOM 795 O O . VAL A 1 130 ? -26.506 -14.344 27.188 1.00 48.22 181 VAL A O 1
ATOM 799 N N . ASN A 1 131 ? -28.499 -15.430 27.260 1.00 45.29 182 ASN A N 1
ATOM 800 C CA . ASN A 1 131 ? -29.110 -14.788 26.095 1.00 45.08 182 ASN A CA 1
ATOM 801 C C . ASN A 1 131 ? -29.541 -13.376 26.479 1.00 45.92 182 ASN A C 1
ATOM 802 O O . ASN A 1 131 ? -30.558 -13.197 27.145 1.00 44.47 182 ASN A O 1
ATOM 807 N N . THR A 1 132 ? -28.798 -12.355 26.039 1.00 46.49 183 THR A N 1
ATOM 808 C CA . THR A 1 132 ? -29.106 -10.977 26.426 1.00 48.03 183 THR A CA 1
ATOM 809 C C . THR A 1 132 ? -30.094 -10.259 25.503 1.00 48.56 183 THR A C 1
ATOM 810 O O . THR A 1 132 ? -30.480 -9.127 25.803 1.00 52.17 183 THR A O 1
ATOM 814 N N . ASP A 1 133 ? -30.518 -10.855 24.391 1.00 50.39 184 ASP A N 1
ATOM 815 C CA . ASP A 1 133 ? -31.510 -10.224 23.510 1.00 52.80 184 ASP A CA 1
ATOM 816 C C . ASP A 1 133 ? -32.380 -11.324 22.922 1.00 52.16 184 ASP A C 1
ATOM 817 O O . ASP A 1 133 ? -32.277 -11.653 21.736 1.00 51.76 184 ASP A O 1
ATOM 822 N N . PRO A 1 134 ? -33.239 -11.944 23.744 1.00 53.39 185 PRO A N 1
ATOM 823 C CA . PRO A 1 134 ? -33.927 -13.174 23.293 1.00 53.51 185 PRO A CA 1
ATOM 824 C C . PRO A 1 134 ? -34.905 -12.977 22.143 1.00 51.96 185 PRO A C 1
ATOM 825 O O . PRO A 1 134 ? -35.242 -13.968 21.490 1.00 51.52 185 PRO A O 1
ATOM 829 N N . GLU A 1 135 ? -35.291 -11.745 21.842 1.00 50.52 186 GLU A N 1
ATOM 830 C CA . GLU A 1 135 ? -36.194 -11.509 20.692 1.00 52.80 186 GLU A CA 1
ATOM 831 C C . GLU A 1 135 ? -35.389 -11.593 19.390 1.00 59.82 186 GLU A C 1
ATOM 832 O O . GLU A 1 135 ? -35.978 -11.869 18.353 1.00 57.90 186 GLU A O 1
ATOM 838 N N . ARG A 1 136 ? -34.075 -11.407 19.464 1.00 57.28 187 ARG A N 1
ATOM 839 C CA . ARG A 1 136 ? -33.238 -11.449 18.271 1.00 60.95 187 ARG A CA 1
ATOM 840 C C . ARG A 1 136 ? -32.136 -12.500 18.318 1.00 59.96 187 ARG A C 1
ATOM 841 O O . ARG A 1 136 ? -31.594 -12.839 17.263 1.00 59.46 187 ARG A O 1
ATOM 849 N N . SER A 1 137 ? -31.805 -13.036 19.488 1.00 55.14 188 SER A N 1
ATOM 850 C CA . SER A 1 137 ? -30.803 -14.081 19.619 1.00 52.74 188 SER A CA 1
ATOM 851 C C . SER A 1 137 ? -31.487 -15.413 19.900 1.00 55.56 188 SER A C 1
ATOM 852 O O . SER A 1 137 ? -32.295 -15.521 20.834 1.00 53.78 188 SER A O 1
ATOM 855 N N . GLU A 1 138 ? -31.169 -16.418 19.082 1.00 51.98 189 GLU A N 1
ATOM 856 C CA . GLU A 1 138 ? -31.655 -17.775 19.321 1.00 59.56 189 GLU A CA 1
ATOM 857 C C . GLU A 1 138 ? -31.160 -18.317 20.663 1.00 54.12 189 GLU A C 1
ATOM 858 O O . GLU A 1 138 ? -31.947 -18.848 21.460 1.00 54.17 189 GLU A O 1
ATOM 864 N N . GLY A 1 139 ? -29.857 -18.197 20.926 1.00 51.73 190 GLY A N 1
ATOM 865 C CA . GLY A 1 139 ? -29.289 -18.610 22.201 1.00 49.39 190 GLY A CA 1
ATOM 866 C C . GLY A 1 139 ? -29.485 -20.078 22.546 1.00 50.22 190 GLY A C 1
ATOM 867 O O . GLY A 1 139 ? -29.843 -20.431 23.678 1.00 47.99 190 GLY A O 1
ATOM 868 N N . HIS A 1 140 ? -29.239 -20.942 21.563 1.00 47.90 191 HIS A N 1
ATOM 869 C CA . HIS A 1 140 ? -29.375 -22.380 21.755 1.00 44.32 191 HIS A CA 1
ATOM 870 C C . HIS A 1 140 ? -28.337 -22.909 22.737 1.00 48.68 191 HIS A C 1
ATOM 871 O O . HIS A 1 140 ? -28.620 -23.844 23.495 1.00 49.11 191 HIS A O 1
ATOM 878 N N . LEU A 1 141 ? -27.143 -22.315 22.753 1.00 46.36 192 LEU A N 1
ATOM 879 C CA . LEU A 1 141 ? -26.053 -22.710 23.631 1.00 47.73 192 LEU A CA 1
ATOM 880 C C . LEU A 1 141 ? -26.119 -22.015 24.992 1.00 47.93 192 LEU A C 1
ATOM 881 O O . LEU A 1 141 ? -25.189 -22.149 25.792 1.00 46.74 192 LEU A O 1
ATOM 886 N N . CYS A 1 142 ? -27.178 -21.252 25.250 1.00 46.59 193 CYS A N 1
ATOM 887 C CA . CYS A 1 142 ? -27.283 -20.393 26.416 1.00 49.16 193 CYS A CA 1
ATOM 888 C C . CYS A 1 142 ? -28.311 -20.962 27.377 1.00 48.97 193 CYS A C 1
ATOM 889 O O . CYS A 1 142 ? -29.093 -21.857 27.021 1.00 47.58 193 CYS A O 1
ATOM 892 N N . LEU A 1 143 ? -28.318 -20.402 28.588 1.00 48.20 194 LEU A N 1
ATOM 893 C CA . LEU A 1 143 ? -29.342 -20.740 29.560 1.00 48.21 194 LEU A CA 1
ATOM 894 C C . LEU A 1 143 ? -30.718 -20.394 29.004 1.00 50.63 194 LEU A C 1
ATOM 895 O O . LEU A 1 143 ? -30.862 -19.470 28.186 1.00 43.87 194 LEU A O 1
ATOM 900 N N . PRO A 1 144 ? -31.750 -21.113 29.439 1.00 55.26 195 PRO A N 1
ATOM 901 C CA . PRO A 1 144 ? -33.118 -20.757 29.045 1.00 55.11 195 PRO A CA 1
ATOM 902 C C . PRO A 1 144 ? -33.418 -19.285 29.297 1.00 51.16 195 PRO A C 1
ATOM 903 O O . PRO A 1 144 ? -32.910 -18.672 30.235 1.00 46.41 195 PRO A O 1
ATOM 907 N N . VAL A 1 145 ? -34.279 -18.735 28.437 1.00 47.23 196 VAL A N 1
ATOM 908 C CA . VAL A 1 145 ? -34.534 -17.296 28.357 1.00 47.79 196 VAL A CA 1
ATOM 909 C C . VAL A 1 145 ? -34.990 -16.710 29.698 1.00 48.76 196 VAL A C 1
ATOM 910 O O . VAL A 1 145 ? -34.679 -15.551 30.017 1.00 47.24 196 VAL A O 1
ATOM 914 N N . ARG A 1 146 ? -35.710 -17.489 30.513 1.00 41.99 197 ARG A N 1
ATOM 915 C CA . ARG A 1 146 ? -36.168 -16.949 31.799 1.00 52.25 197 ARG A CA 1
ATOM 916 C C . ARG A 1 146 ? -35.013 -16.483 32.680 1.00 50.41 197 ARG A C 1
ATOM 917 O O . ARG A 1 146 ? -35.183 -15.557 33.477 1.00 49.30 197 ARG A O 1
ATOM 925 N N . TYR A 1 147 ? -33.838 -17.098 32.567 1.00 46.83 198 TYR A N 1
ATOM 926 C CA . TYR A 1 147 ? -32.770 -16.687 33.459 1.00 46.90 198 TYR A CA 1
ATOM 927 C C . TYR A 1 147 ? -32.147 -15.368 33.047 1.00 49.50 198 TYR A C 1
ATOM 928 O O . TYR A 1 147 ? -31.397 -14.791 33.841 1.00 49.64 198 TYR A O 1
ATOM 937 N N . THR A 1 148 ? -32.472 -14.864 31.848 1.00 44.21 199 THR A N 1
ATOM 938 C CA . THR A 1 148 ? -31.936 -13.579 31.405 1.00 46.02 199 THR A CA 1
ATOM 939 C C . THR A 1 148 ? -32.343 -12.446 32.345 1.00 45.44 199 THR A C 1
ATOM 940 O O . THR A 1 148 ? -31.543 -11.549 32.638 1.00 46.34 199 THR A O 1
ATOM 944 N N . HIS A 1 149 ? -33.582 -12.461 32.827 1.00 43.41 200 HIS A N 1
ATOM 945 C CA . HIS A 1 149 ? -34.040 -11.460 33.777 1.00 48.40 200 HIS A CA 1
ATOM 946 C C . HIS A 1 149 ? -34.334 -12.066 35.152 1.00 50.59 200 HIS A C 1
ATOM 947 O O . HIS A 1 149 ? -34.952 -11.404 36.007 1.00 43.12 200 HIS A O 1
ATOM 954 N N . SER A 1 150 ? -33.896 -13.305 35.386 1.00 47.49 201 SER A N 1
ATOM 955 C CA . SER A 1 150 ? -34.024 -13.968 36.682 1.00 47.56 201 SER A CA 1
ATOM 956 C C . SER A 1 150 ? -32.730 -14.717 36.984 1.00 47.68 201 SER A C 1
ATOM 957 O O . SER A 1 150 ? -32.721 -15.915 37.276 1.00 44.98 201 SER A O 1
ATOM 960 N N . PHE A 1 151 ? -31.612 -14.001 36.899 1.00 46.89 202 PHE A N 1
ATOM 961 C CA . PHE A 1 151 ? -30.304 -14.613 37.064 1.00 45.38 202 PHE A CA 1
ATOM 962 C C . PHE A 1 151 ? -30.004 -15.037 38.506 1.00 49.52 202 PHE A C 1
ATOM 963 O O . PHE A 1 151 ? -29.369 -16.084 38.710 1.00 47.92 202 PHE A O 1
ATOM 971 N N . PRO A 1 152 ? -30.425 -14.297 39.541 1.00 47.98 203 PRO A N 1
ATOM 972 C CA . PRO A 1 152 ? -30.200 -14.826 40.888 1.00 48.24 203 PRO A CA 1
ATOM 973 C C . PRO A 1 152 ? -30.812 -16.202 41.066 1.00 51.56 203 PRO A C 1
ATOM 974 O O . PRO A 1 152 ? -30.268 -17.029 41.821 1.00 48.89 203 PRO A O 1
ATOM 978 N N . GLU A 1 153 ? -31.910 -16.484 40.352 1.00 48.38 204 GLU A N 1
ATOM 979 C CA . GLU A 1 153 ? -32.491 -17.825 40.408 1.00 50.51 204 GLU A CA 1
ATOM 980 C C . GLU A 1 153 ? -31.531 -18.850 39.826 1.00 50.08 204 GLU A C 1
ATOM 981 O O . GLU A 1 153 ? -31.437 -19.977 40.324 1.00 50.11 204 GLU A O 1
ATOM 987 N N . ALA A 1 154 ? -30.787 -18.472 38.790 1.00 46.64 205 ALA A N 1
ATOM 988 C CA . ALA A 1 154 ? -29.845 -19.417 38.209 1.00 53.64 205 ALA A CA 1
ATOM 989 C C . ALA A 1 154 ? -28.684 -19.663 39.163 1.00 52.47 205 ALA A C 1
ATOM 990 O O . ALA A 1 154 ? -28.302 -20.816 39.405 1.00 50.17 205 ALA A O 1
ATOM 992 N N . LEU A 1 155 ? -28.127 -18.584 39.733 1.00 48.44 206 LEU A N 1
ATOM 993 C CA . LEU A 1 155 ? -27.079 -18.713 40.753 1.00 52.24 206 LEU A CA 1
ATOM 994 C C . LEU A 1 155 ? -27.502 -19.623 41.904 1.00 53.80 206 LEU A C 1
ATOM 995 O O . LEU A 1 155 ? -26.711 -20.457 42.367 1.00 54.37 206 LEU A O 1
ATOM 1000 N N . GLN A 1 156 ? -28.736 -19.474 42.390 1.00 49.60 207 GLN A N 1
ATOM 1001 C CA . GLN A 1 156 ? -29.176 -20.316 43.502 1.00 51.37 207 GLN A CA 1
ATOM 1002 C C . GLN A 1 156 ? -29.311 -21.772 43.074 1.00 55.79 207 GLN A C 1
ATOM 1003 O O . GLN A 1 156 ? -28.977 -22.690 43.836 1.00 57.02 207 GLN A O 1
ATOM 1009 N N . LYS A 1 157 ? -29.806 -22.001 41.857 1.00 54.73 208 LYS A N 1
ATOM 1010 C CA . LYS A 1 157 ? -29.877 -23.355 41.330 1.00 54.66 208 LYS A CA 1
ATOM 1011 C C . LYS A 1 157 ? -28.485 -23.969 41.222 1.00 56.67 208 LYS A C 1
ATOM 1012 O O . LYS A 1 157 ? -28.284 -25.139 41.572 1.00 56.89 208 LYS A O 1
ATOM 1018 N N . PHE A 1 158 ? -27.511 -23.185 40.750 1.00 52.68 209 PHE A N 1
ATOM 1019 C CA . PHE A 1 158 ? -26.119 -23.631 40.753 1.00 58.10 209 PHE A CA 1
ATOM 1020 C C . PHE A 1 158 ? -25.658 -23.955 42.165 1.00 60.39 209 PHE A C 1
ATOM 1021 O O . PHE A 1 158 ? -25.064 -25.009 42.416 1.00 61.01 209 PHE A O 1
ATOM 1029 N N . TYR A 1 159 ? -25.901 -23.025 43.095 1.00 59.13 210 TYR A N 1
ATOM 1030 C CA . TYR A 1 159 ? -25.455 -23.191 44.468 1.00 58.60 210 TYR A CA 1
ATOM 1031 C C . TYR A 1 159 ? -26.004 -24.477 45.057 1.00 58.49 210 TYR A C 1
ATOM 1032 O O . TYR A 1 159 ? -25.276 -25.215 45.719 1.00 60.12 210 TYR A O 1
ATOM 1041 N N . ARG A 1 160 ? -27.262 -24.792 44.782 1.00 57.75 211 ARG A N 1
ATOM 1042 C CA . ARG A 1 160 ? -27.884 -25.989 45.332 1.00 56.92 211 ARG A CA 1
ATOM 1043 C C . ARG A 1 160 ? -27.652 -27.234 44.493 1.00 56.97 211 ARG A C 1
ATOM 1044 O O . ARG A 1 160 ? -28.166 -28.300 44.845 1.00 58.69 211 ARG A O 1
ATOM 1052 N N . GLY A 1 161 ? -26.913 -27.135 43.395 1.00 59.59 212 GLY A N 1
ATOM 1053 C CA . GLY A 1 161 ? -26.712 -28.303 42.560 1.00 59.59 212 GLY A CA 1
ATOM 1054 C C . GLY A 1 161 ? -27.936 -28.770 41.808 1.00 57.85 212 GLY A C 1
ATOM 1055 O O . GLY A 1 161 ? -28.011 -29.945 41.444 1.00 59.68 212 GLY A O 1
ATOM 1056 N N . GLU A 1 162 ? -28.904 -27.884 41.564 1.00 56.16 213 GLU A N 1
ATOM 1057 C CA . GLU A 1 162 ? -30.081 -28.216 40.758 1.00 58.28 213 GLU A CA 1
ATOM 1058 C C . GLU A 1 162 ? -29.772 -27.974 39.277 1.00 60.68 213 GLU A C 1
ATOM 1059 O O . GLU A 1 162 ? -30.301 -27.067 38.627 1.00 55.05 213 GLU A O 1
ATOM 1065 N N . PHE A 1 163 ? -28.900 -28.825 38.750 1.00 57.71 214 PHE A N 1
ATOM 1066 C CA . PHE A 1 163 ? -28.408 -28.731 37.383 1.00 57.97 214 PHE A CA 1
ATOM 1067 C C . PHE A 1 163 ? -27.533 -29.949 37.131 1.00 58.47 214 PHE A C 1
ATOM 1068 O O . PHE A 1 163 ? -27.197 -30.697 38.052 1.00 63.28 214 PHE A O 1
ATOM 1076 N N . ARG A 1 164 ? -27.138 -30.112 35.877 1.00 58.85 215 ARG A N 1
ATOM 1077 C CA . ARG A 1 164 ? -26.314 -31.223 35.419 1.00 58.38 215 ARG A CA 1
ATOM 1078 C C . ARG A 1 164 ? -25.171 -30.670 34.570 1.00 57.74 215 ARG A C 1
ATOM 1079 O O . ARG A 1 164 ? -25.365 -29.713 33.815 1.00 55.84 215 ARG A O 1
ATOM 1087 N N . TRP A 1 165 ? -23.972 -31.233 34.716 1.00 54.06 216 TRP A N 1
ATOM 1088 C CA . TRP A 1 165 ? -22.881 -30.856 33.825 1.00 51.07 216 TRP A CA 1
ATOM 1089 C C . TRP A 1 165 ? -23.107 -31.452 32.438 1.00 54.99 216 TRP A C 1
ATOM 1090 O O . TRP A 1 165 ? -23.532 -32.605 32.300 1.00 57.99 216 TRP A O 1
ATOM 1101 N N . LEU A 1 166 ? -22.831 -30.662 31.406 1.00 46.49 217 LEU A N 1
ATOM 1102 C CA . LEU A 1 166 ? -22.856 -31.146 30.029 1.00 50.07 217 LEU A CA 1
ATOM 1103 C C . LEU A 1 166 ? -21.493 -30.876 29.410 1.00 47.22 217 LEU A C 1
ATOM 1104 O O . LEU A 1 166 ? -21.135 -29.718 29.184 1.00 44.77 217 LEU A O 1
ATOM 1109 N N . TRP A 1 167 ? -20.732 -31.921 29.124 1.00 42.24 218 TRP A N 1
ATOM 1110 C CA . TRP A 1 167 ? -19.472 -31.735 28.415 1.00 49.16 218 TRP A CA 1
ATOM 1111 C C . TRP A 1 167 ? -19.732 -31.840 26.910 1.00 48.14 218 TRP A C 1
ATOM 1112 O O . TRP A 1 167 ? -20.067 -32.918 26.395 1.00 48.78 218 TRP A O 1
ATOM 1123 N N . ARG A 1 168 ? -19.602 -30.714 26.202 1.00 43.42 219 ARG A N 1
ATOM 1124 C CA . ARG A 1 168 ? -19.821 -30.683 24.754 1.00 45.11 219 ARG A CA 1
ATOM 1125 C C . ARG A 1 168 ? -18.525 -31.060 24.061 1.00 45.19 219 ARG A C 1
ATOM 1126 O O . ARG A 1 168 ? -17.489 -30.430 24.301 1.00 45.85 219 ARG A O 1
ATOM 1134 N N . GLN A 1 169 ? -18.573 -32.103 23.232 1.00 46.08 220 GLN A N 1
ATOM 1135 C CA . GLN A 1 169 ? -17.400 -32.492 22.462 1.00 44.56 220 GLN A CA 1
ATOM 1136 C C . GLN A 1 169 ? -17.027 -31.383 21.487 1.00 47.41 220 GLN A C 1
ATOM 1137 O O . GLN A 1 169 ? -17.887 -30.647 21.001 1.00 40.32 220 GLN A O 1
ATOM 1143 N N . ARG A 1 170 ? -15.730 -31.296 21.178 1.00 46.45 221 ARG A N 1
ATOM 1144 C CA . ARG A 1 170 ? -15.192 -30.335 20.228 1.00 43.67 221 ARG A CA 1
ATOM 1145 C C . ARG A 1 170 ? -14.154 -31.015 19.346 1.00 44.59 221 ARG A C 1
ATOM 1146 O O . ARG A 1 170 ? -13.521 -31.999 19.748 1.00 45.17 221 ARG A O 1
ATOM 1154 N N . ILE A 1 171 ? -13.982 -30.475 18.133 1.00 45.73 222 ILE A N 1
ATOM 1155 C CA . ILE A 1 171 ? -13.004 -30.977 17.167 1.00 42.20 222 ILE A CA 1
ATOM 1156 C C . ILE A 1 171 ? -11.683 -30.232 17.323 1.00 43.67 222 ILE A C 1
ATOM 1157 O O . ILE A 1 171 ? -11.667 -28.993 17.385 1.00 45.51 222 ILE A O 1
ATOM 1162 N N . ARG A 1 172 ? -10.574 -30.975 17.346 1.00 42.05 223 ARG A N 1
ATOM 1163 C CA . ARG A 1 172 ? -9.255 -30.366 17.224 1.00 45.98 223 ARG A CA 1
ATOM 1164 C C . ARG A 1 172 ? -8.656 -30.590 15.837 1.00 46.38 223 ARG A C 1
ATOM 1165 O O . ARG A 1 172 ? -8.927 -31.590 15.160 1.00 40.75 223 ARG A O 1
ATOM 1173 N N . LEU A 1 173 ? -7.813 -29.636 15.442 1.00 42.59 224 LEU A N 1
ATOM 1174 C CA . LEU A 1 173 ? -7.273 -29.528 14.100 1.00 45.60 224 LEU A CA 1
ATOM 1175 C C . LEU A 1 173 ? -5.753 -29.634 14.121 1.00 46.70 224 LEU A C 1
ATOM 1176 O O . LEU A 1 173 ? -5.081 -28.844 14.793 1.00 46.33 224 LEU A O 1
ATOM 1181 N N . TYR A 1 174 ? -5.214 -30.571 13.344 1.00 45.18 225 TYR A N 1
ATOM 1182 C CA . TYR A 1 174 ? -3.792 -30.630 13.045 1.00 49.27 225 TYR A CA 1
ATOM 1183 C C . TYR A 1 174 ? -3.526 -30.202 11.601 1.00 52.79 225 TYR A C 1
ATOM 1184 O O . TYR A 1 174 ? -4.371 -30.372 10.715 1.00 49.42 225 TYR A O 1
ATOM 1193 N N . LEU A 1 175 ? -2.328 -29.659 11.372 1.00 52.24 226 LEU A N 1
ATOM 1194 C CA . LEU A 1 175 ? -1.921 -29.176 10.062 1.00 50.62 226 LEU A CA 1
ATOM 1195 C C . LEU A 1 175 ? -0.498 -29.629 9.752 1.00 54.14 226 LEU A C 1
ATOM 1196 O O . LEU A 1 175 ? 0.395 -29.559 10.604 1.00 54.38 226 LEU A O 1
ATOM 1201 N N . GLU A 1 176 ? -0.305 -30.097 8.522 1.00 51.70 227 GLU A N 1
ATOM 1202 C CA . GLU A 1 176 ? 1.001 -30.510 8.032 1.00 58.55 227 GLU A CA 1
ATOM 1203 C C . GLU A 1 176 ? 1.030 -30.289 6.527 1.00 57.74 227 GLU A C 1
ATOM 1204 O O . GLU A 1 176 ? 0.049 -29.849 5.918 1.00 54.93 227 GLU A O 1
ATOM 1210 N N . GLY A 1 177 ? 2.172 -30.607 5.923 1.00 57.98 228 GLY A N 1
ATOM 1211 C CA . GLY A 1 177 ? 2.321 -30.560 4.485 1.00 56.66 228 GLY A CA 1
ATOM 1212 C C . GLY A 1 177 ? 3.394 -29.569 4.069 1.00 63.97 228 GLY A C 1
ATOM 1213 O O . GLY A 1 177 ? 4.342 -29.306 4.819 1.00 62.49 228 GLY A O 1
ATOM 1214 N N . THR A 1 178 ? 3.227 -29.028 2.858 1.00 59.03 229 THR A N 1
ATOM 1215 C CA . THR A 1 178 ? 4.152 -28.075 2.265 1.00 57.42 229 THR A CA 1
ATOM 1216 C C . THR A 1 178 ? 3.486 -26.710 2.141 1.00 56.23 229 THR A C 1
ATOM 1217 O O . THR A 1 178 ? 2.287 -26.617 1.852 1.00 56.06 229 THR A O 1
ATOM 1221 N N . GLY A 1 179 ? 4.270 -25.656 2.363 1.00 55.46 230 GLY A N 1
ATOM 1222 C CA . GLY A 1 179 ? 3.782 -24.306 2.152 1.00 55.71 230 GLY A CA 1
ATOM 1223 C C . GLY A 1 179 ? 2.728 -23.857 3.133 1.00 60.36 230 GLY A C 1
ATOM 1224 O O . GLY A 1 179 ? 1.974 -22.914 2.839 1.00 55.35 230 GLY A O 1
ATOM 1225 N N . ILE A 1 180 ? 2.647 -24.505 4.302 1.00 55.48 231 ILE A N 1
ATOM 1226 C CA . ILE A 1 180 ? 1.522 -24.261 5.193 1.00 56.56 231 ILE A CA 1
ATOM 1227 C C . ILE A 1 180 ? 1.777 -23.008 6.021 1.00 53.90 231 ILE A C 1
ATOM 1228 O O . ILE A 1 180 ? 2.919 -22.590 6.244 1.00 55.82 231 ILE A O 1
ATOM 1233 N N . ASN A 1 181 ? 0.684 -22.409 6.481 1.00 49.33 232 ASN A N 1
ATOM 1234 C CA . ASN A 1 181 ? 0.731 -21.242 7.356 1.00 52.43 232 ASN A CA 1
ATOM 1235 C C . ASN A 1 181 ? -0.245 -21.511 8.491 1.00 51.69 232 ASN A C 1
ATOM 1236 O O . ASN A 1 181 ? -1.462 -21.342 8.303 1.00 49.59 232 ASN A O 1
ATOM 1241 N N . PRO A 1 182 ? 0.242 -21.909 9.672 1.00 48.56 233 PRO A N 1
ATOM 1242 C CA . PRO A 1 182 ? -0.653 -22.304 10.770 1.00 47.97 233 PRO A CA 1
ATOM 1243 C C . PRO A 1 182 ? -1.186 -21.153 11.606 1.00 48.46 233 PRO A C 1
ATOM 1244 O O . PRO A 1 182 ? -1.806 -21.407 12.645 1.00 47.61 233 PRO A O 1
ATOM 1248 N N . VAL A 1 183 ? -0.943 -19.913 11.203 1.00 47.68 234 VAL A N 1
ATOM 1249 C CA . VAL A 1 183 ? -1.275 -18.772 12.057 1.00 45.63 234 VAL A CA 1
ATOM 1250 C C . VAL A 1 183 ? -2.772 -18.481 11.949 1.00 50.29 234 VAL A C 1
ATOM 1251 O O . VAL A 1 183 ? -3.289 -18.312 10.830 1.00 48.52 234 VAL A O 1
ATOM 1255 N N . PRO A 1 184 ? -3.491 -18.402 13.067 1.00 45.20 235 PRO A N 1
ATOM 1256 C CA . PRO A 1 184 ? -4.935 -18.158 12.997 1.00 46.08 235 PRO A CA 1
ATOM 1257 C C . PRO A 1 184 ? -5.237 -16.711 12.650 1.00 48.39 235 PRO A C 1
ATOM 1258 O O . PRO A 1 184 ? -4.511 -15.786 13.030 1.00 48.55 235 PRO A O 1
ATOM 1262 N N . VAL A 1 185 ? -6.321 -16.521 11.901 1.00 47.35 236 VAL A N 1
ATOM 1263 C CA . VAL A 1 185 ? -6.815 -15.198 11.539 1.00 42.79 236 VAL A CA 1
ATOM 1264 C C . VAL A 1 185 ? -8.157 -15.004 12.230 1.00 47.22 236 VAL A C 1
ATOM 1265 O O . VAL A 1 185 ? -9.053 -15.853 12.119 1.00 45.49 236 VAL A O 1
ATOM 1269 N N . ASP A 1 186 ? -8.293 -13.905 12.955 1.00 49.14 237 ASP A N 1
ATOM 1270 C CA . ASP A 1 186 ? -9.514 -13.623 13.700 1.00 50.49 237 ASP A CA 1
ATOM 1271 C C . ASP A 1 186 ? -10.496 -12.887 12.789 1.00 50.55 237 ASP A C 1
ATOM 1272 O O . ASP A 1 186 ? -10.297 -11.711 12.469 1.00 49.72 237 ASP A O 1
ATOM 1277 N N . LEU A 1 187 ? -11.576 -13.578 12.397 1.00 52.31 238 LEU A N 1
ATOM 1278 C CA . LEU A 1 187 ? -12.477 -13.072 11.363 1.00 49.08 238 LEU A CA 1
ATOM 1279 C C . LEU A 1 187 ? -13.286 -11.865 11.810 1.00 57.21 238 LEU A C 1
ATOM 1280 O O . LEU A 1 187 ? -13.818 -11.149 10.961 1.00 60.65 238 LEU A O 1
ATOM 1285 N N . HIS A 1 188 ? -13.414 -11.624 13.113 1.00 53.21 239 HIS A N 1
ATOM 1286 C CA . HIS A 1 188 ? -14.125 -10.445 13.592 1.00 61.42 239 HIS A CA 1
ATOM 1287 C C . HIS A 1 188 ? -13.193 -9.260 13.802 1.00 67.33 239 HIS A C 1
ATOM 1288 O O . HIS A 1 188 ? -13.514 -8.349 14.570 1.00 70.99 239 HIS A O 1
ATOM 1295 N N . GLU A 1 189 ? -12.068 -9.248 13.084 1.00 80.80 240 GLU A N 1
ATOM 1296 C CA . GLU A 1 189 ? -11.049 -8.193 13.095 1.00 81.12 240 GLU A CA 1
ATOM 1297 C C . GLU A 1 189 ? -10.568 -7.873 14.500 1.00 81.51 240 GLU A C 1
ATOM 1298 O O . GLU A 1 189 ? -9.375 -7.971 14.788 1.00 86.13 240 GLU A O 1
ATOM 1304 N N . ALA A 1 213 ? 8.188 -28.899 3.854 1.00 65.72 264 ALA A N 1
ATOM 1305 C CA . ALA A 1 213 ? 7.730 -30.144 4.460 1.00 69.40 264 ALA A CA 1
ATOM 1306 C C . ALA A 1 213 ? 7.789 -30.031 5.980 1.00 77.49 264 ALA A C 1
ATOM 1307 O O . ALA A 1 213 ? 8.869 -29.837 6.544 1.00 81.62 264 ALA A O 1
ATOM 1309 N N . SER A 1 214 ? 6.638 -30.145 6.642 1.00 73.32 265 SER A N 1
ATOM 1310 C CA . SER A 1 214 ? 6.572 -30.053 8.094 1.00 69.47 265 SER A CA 1
ATOM 1311 C C . SER A 1 214 ? 5.570 -31.062 8.635 1.00 71.28 265 SER A C 1
ATOM 1312 O O . SER A 1 214 ? 4.592 -31.410 7.963 1.00 69.15 265 SER A O 1
ATOM 1315 N N . GLY A 1 215 ? 5.823 -31.526 9.872 1.00 72.42 266 GLY A N 1
ATOM 1316 C CA . GLY A 1 215 ? 4.980 -32.506 10.525 1.00 70.19 266 GLY A CA 1
ATOM 1317 C C . GLY A 1 215 ? 3.767 -31.881 11.198 1.00 68.64 266 GLY A C 1
ATOM 1318 O O . GLY A 1 215 ? 3.589 -30.649 11.234 1.00 68.59 266 GLY A O 1
ATOM 1319 N N . PRO A 1 216 ? 2.899 -32.743 11.740 1.00 67.44 267 PRO A N 1
ATOM 1320 C CA . PRO A 1 216 ? 1.601 -32.264 12.240 1.00 60.35 267 PRO A CA 1
ATOM 1321 C C . PRO A 1 216 ? 1.787 -31.336 13.429 1.00 60.77 267 PRO A C 1
ATOM 1322 O O . PRO A 1 216 ? 2.545 -31.631 14.352 1.00 61.10 267 PRO A O 1
ATOM 1326 N N . GLN A 1 217 ? 1.114 -30.192 13.389 1.00 54.63 268 GLN A N 1
ATOM 1327 C CA . GLN A 1 217 ? 1.121 -29.300 14.530 1.00 53.49 268 GLN A CA 1
ATOM 1328 C C . GLN A 1 217 ? -0.306 -28.930 14.895 1.00 53.21 268 GLN A C 1
ATOM 1329 O O . GLN A 1 217 ? -1.162 -28.758 14.017 1.00 47.24 268 GLN A O 1
ATOM 1335 N N . LEU A 1 218 ? -0.534 -28.793 16.199 1.00 51.34 269 LEU A N 1
ATOM 1336 C CA . LEU A 1 218 ? -1.858 -28.552 16.750 1.00 50.96 269 LEU A CA 1
ATOM 1337 C C . LEU A 1 218 ? -2.268 -27.101 16.546 1.00 47.85 269 LEU A C 1
ATOM 1338 O O . LEU A 1 218 ? -1.541 -26.183 16.938 1.00 48.06 269 LEU A O 1
ATOM 1343 N N . LEU A 1 219 ? -3.416 -26.893 15.946 1.00 45.78 270 LEU A N 1
ATOM 1344 C CA . LEU A 1 219 ? -3.880 -25.527 15.781 1.00 48.17 270 LEU A CA 1
ATOM 1345 C C . LEU A 1 219 ? -4.520 -25.018 17.076 1.00 48.22 270 LEU A C 1
ATOM 1346 O O . LEU A 1 219 ? -5.143 -25.792 17.815 1.00 43.21 270 LEU A O 1
ATOM 1351 N N . PRO A 1 220 ? -4.399 -23.717 17.368 1.00 46.58 271 PRO A N 1
ATOM 1352 C CA . PRO A 1 220 ? -4.699 -23.214 18.720 1.00 44.98 271 PRO A CA 1
ATOM 1353 C C . PRO A 1 220 ? -6.171 -22.956 19.026 1.00 43.34 271 PRO A C 1
ATOM 1354 O O . PRO A 1 220 ? -6.465 -22.386 20.085 1.00 50.00 271 PRO A O 1
ATOM 1358 N N . VAL A 1 221 ? -7.129 -23.365 18.186 1.00 43.25 272 VAL A N 1
ATOM 1359 C CA . VAL A 1 221 ? -8.535 -23.352 18.584 1.00 43.33 272 VAL A CA 1
ATOM 1360 C C . VAL A 1 221 ? -9.161 -24.721 18.341 1.00 44.42 272 VAL A C 1
ATOM 1361 O O . VAL A 1 221 ? -8.697 -25.527 17.531 1.00 40.60 272 VAL A O 1
ATOM 1365 N N . ARG A 1 222 ? -10.230 -24.970 19.073 1.00 40.25 273 ARG A N 1
ATOM 1366 C CA . ARG A 1 222 ? -11.067 -26.136 18.890 1.00 43.64 273 ARG A CA 1
ATOM 1367 C C . ARG A 1 222 ? -12.393 -25.668 18.313 1.00 44.05 273 ARG A C 1
ATOM 1368 O O . ARG A 1 222 ? -12.827 -24.534 18.567 1.00 37.49 273 ARG A O 1
ATOM 1376 N N . ALA A 1 223 ? -13.034 -26.549 17.543 1.00 40.24 274 ALA A N 1
ATOM 1377 C CA . ALA A 1 223 ? -14.330 -26.246 16.948 1.00 43.90 274 ALA A CA 1
ATOM 1378 C C . ALA A 1 223 ? -15.432 -26.762 17.864 1.00 43.88 274 ALA A C 1
ATOM 1379 O O . ALA A 1 223 ? -15.549 -27.975 18.094 1.00 43.99 274 ALA A O 1
ATOM 1381 N N . LEU A 1 224 ? -16.226 -25.839 18.408 1.00 42.74 275 LEU A N 1
ATOM 1382 C CA . LEU A 1 224 ? -17.417 -26.236 19.142 1.00 42.12 275 LEU A CA 1
ATOM 1383 C C . LEU A 1 224 ? -18.612 -26.467 18.201 1.00 46.61 275 LEU A C 1
ATOM 1384 O O . LEU A 1 224 ? -19.431 -27.364 18.453 1.00 45.62 275 LEU A O 1
ATOM 1389 N N . ASN A 1 225 ? -18.715 -25.724 17.095 1.00 42.28 276 ASN A N 1
ATOM 1390 C CA . ASN A 1 225 ? -19.770 -25.985 16.117 1.00 44.08 276 ASN A CA 1
ATOM 1391 C C . ASN A 1 225 ? -19.254 -26.854 14.976 1.00 44.55 276 ASN A C 1
ATOM 1392 O O . ASN A 1 225 ? -19.676 -28.003 14.837 1.00 44.77 276 ASN A O 1
ATOM 1397 N N . GLU A 1 226 ? -18.338 -26.328 14.164 1.00 41.88 277 GLU A N 1
ATOM 1398 C CA . GLU A 1 226 ? -17.871 -27.056 12.990 1.00 42.90 277 GLU A CA 1
ATOM 1399 C C . GLU A 1 226 ? -16.581 -26.445 12.467 1.00 42.30 277 GLU A C 1
ATOM 1400 O O . GLU A 1 226 ? -16.239 -25.295 12.768 1.00 38.86 277 GLU A O 1
ATOM 1406 N N . VAL A 1 227 ? -15.897 -27.232 11.643 1.00 42.80 278 VAL A N 1
ATOM 1407 C CA . VAL A 1 227 ? -14.840 -26.756 10.755 1.00 43.78 278 VAL A CA 1
ATOM 1408 C C . VAL A 1 227 ? -15.415 -26.690 9.344 1.00 43.83 278 VAL A C 1
ATOM 1409 O O . VAL A 1 227 ? -15.923 -27.696 8.824 1.00 43.18 278 VAL A O 1
ATOM 1413 N N . PHE A 1 228 ? -15.341 -25.517 8.723 1.00 40.36 279 PHE A N 1
ATOM 1414 C CA . PHE A 1 228 ? -15.696 -25.357 7.323 1.00 40.99 279 PHE A CA 1
ATOM 1415 C C . PHE A 1 228 ? -14.419 -25.207 6.502 1.00 43.79 279 PHE A C 1
ATOM 1416 O O . PHE A 1 228 ? -13.524 -24.435 6.871 1.00 45.27 279 PHE A O 1
ATOM 1424 N N . ILE A 1 229 ? -14.337 -25.942 5.396 1.00 42.42 280 ILE A N 1
ATOM 1425 C CA . ILE A 1 229 ? -13.180 -25.903 4.498 1.00 45.64 280 ILE A CA 1
ATOM 1426 C C . ILE A 1 229 ? -13.667 -25.521 3.107 1.00 46.57 280 ILE A C 1
ATOM 1427 O O . ILE A 1 229 ? -14.512 -26.219 2.535 1.00 46.26 280 ILE A O 1
ATOM 1432 N N . GLY A 1 230 ? -13.128 -24.439 2.552 1.00 45.93 281 GLY A N 1
ATOM 1433 C CA . GLY A 1 230 ? -13.454 -24.115 1.167 1.00 44.42 281 GLY A CA 1
ATOM 1434 C C . GLY A 1 230 ? -12.663 -22.922 0.664 1.00 44.28 281 GLY A C 1
ATOM 1435 O O . GLY A 1 230 ? -11.985 -22.221 1.430 1.00 39.43 281 GLY A O 1
ATOM 1436 N N . GLU A 1 231 ? -12.759 -22.722 -0.653 1.00 42.10 282 GLU A N 1
ATOM 1437 C CA . GLU A 1 231 ? -12.178 -21.572 -1.318 1.00 46.13 282 GLU A CA 1
ATOM 1438 C C . GLU A 1 231 ? -12.796 -20.292 -0.783 1.00 42.97 282 GLU A C 1
ATOM 1439 O O . GLU A 1 231 ? -13.986 -20.227 -0.484 1.00 40.86 282 GLU A O 1
ATOM 1445 N N . SER A 1 232 ? -11.986 -19.247 -0.718 1.00 44.71 283 SER A N 1
ATOM 1446 C CA . SER A 1 232 ? -12.494 -17.982 -0.217 1.00 45.65 283 SER A CA 1
ATOM 1447 C C . SER A 1 232 ? -13.503 -17.361 -1.171 1.00 44.47 283 SER A C 1
ATOM 1448 O O . SER A 1 232 ? -14.485 -16.763 -0.720 1.00 46.16 283 SER A O 1
ATOM 1451 N N . LEU A 1 233 ? -13.290 -17.475 -2.488 1.00 48.65 284 LEU A N 1
ATOM 1452 C CA . LEU A 1 233 ? -14.248 -16.904 -3.442 1.00 43.82 284 LEU A CA 1
ATOM 1453 C C . LEU A 1 233 ? -15.510 -17.756 -3.481 1.00 47.90 284 LEU A C 1
ATOM 1454 O O . LEU A 1 233 ? -15.447 -18.968 -3.729 1.00 44.22 284 LEU A O 1
ATOM 1459 N N . SER A 1 234 ? -16.666 -17.120 -3.258 1.00 41.95 285 SER A N 1
ATOM 1460 C CA . SER A 1 234 ? -17.884 -17.899 -3.060 1.00 44.38 285 SER A CA 1
ATOM 1461 C C . SER A 1 234 ? -18.265 -18.708 -4.303 1.00 47.83 285 SER A C 1
ATOM 1462 O O . SER A 1 234 ? -18.899 -19.764 -4.183 1.00 50.15 285 SER A O 1
ATOM 1465 N N . SER A 1 235 ? -17.895 -18.242 -5.493 1.00 48.14 286 SER A N 1
ATOM 1466 C CA . SER A 1 235 ? -18.269 -18.919 -6.726 1.00 45.85 286 SER A CA 1
ATOM 1467 C C . SER A 1 235 ? -17.205 -19.877 -7.222 1.00 45.69 286 SER A C 1
ATOM 1468 O O . SER A 1 235 ? -17.397 -20.486 -8.275 1.00 45.89 286 SER A O 1
ATOM 1471 N N . ARG A 1 236 ? -16.084 -20.004 -6.521 1.00 47.78 287 ARG A N 1
ATOM 1472 C CA . ARG A 1 236 ? -14.995 -20.881 -6.950 1.00 48.65 287 ARG A CA 1
ATOM 1473 C C . ARG A 1 236 ? -15.210 -22.268 -6.342 1.00 50.11 287 ARG A C 1
ATOM 1474 O O . ARG A 1 236 ? -15.180 -22.428 -5.114 1.00 47.45 287 ARG A O 1
ATOM 1482 N N . ALA A 1 237 ? -15.466 -23.260 -7.200 1.00 47.55 288 ALA A N 1
ATOM 1483 C CA . ALA A 1 237 ? -15.510 -24.649 -6.769 1.00 45.94 288 ALA A CA 1
ATOM 1484 C C . ALA A 1 237 ? -14.249 -25.020 -5.994 1.00 48.63 288 ALA A C 1
ATOM 1485 O O . ALA A 1 237 ? -13.144 -24.605 -6.348 1.00 48.12 288 ALA A O 1
ATOM 1487 N N . SER A 1 238 ? -14.422 -25.816 -4.943 1.00 41.15 289 SER A N 1
ATOM 1488 C CA . SER A 1 238 ? -13.317 -26.299 -4.132 1.00 50.24 289 SER A CA 1
ATOM 1489 C C . SER A 1 238 ? -12.915 -27.709 -4.563 1.00 53.74 289 SER A C 1
ATOM 1490 O O . SER A 1 238 ? -13.757 -28.533 -4.920 1.00 52.35 289 SER A O 1
ATOM 1493 N N . TYR A 1 239 ? -11.617 -27.989 -4.473 1.00 52.30 290 TYR A N 1
ATOM 1494 C CA . TYR A 1 239 ? -11.014 -29.243 -4.917 1.00 56.76 290 TYR A CA 1
ATOM 1495 C C . TYR A 1 239 ? -10.064 -29.748 -3.833 1.00 55.20 290 TYR A C 1
ATOM 1496 O O . TYR A 1 239 ? -9.232 -28.987 -3.330 1.00 54.63 290 TYR A O 1
ATOM 1505 N N . TYR A 1 240 ? -10.202 -31.019 -3.456 1.00 58.05 291 TYR A N 1
ATOM 1506 C CA . TYR A 1 240 ? -9.404 -31.615 -2.378 1.00 60.53 291 TYR A CA 1
ATOM 1507 C C . TYR A 1 240 ? -9.518 -33.129 -2.468 1.00 61.15 291 TYR A C 1
ATOM 1508 O O . TYR A 1 240 ? -10.232 -33.673 -3.313 1.00 61.13 291 TYR A O 1
ATOM 1517 N N . GLU A 1 241 ? -8.819 -33.803 -1.564 1.00 60.43 292 GLU A N 1
ATOM 1518 C CA . GLU A 1 241 ? -8.932 -35.241 -1.382 1.00 60.64 292 GLU A CA 1
ATOM 1519 C C . GLU A 1 241 ? -9.207 -35.502 0.088 1.00 60.88 292 GLU A C 1
ATOM 1520 O O . GLU A 1 241 ? -8.679 -34.805 0.964 1.00 60.80 292 GLU A O 1
ATOM 1526 N N . ILE A 1 242 ? -10.058 -36.485 0.357 1.00 60.18 293 ILE A N 1
ATOM 1527 C CA . ILE A 1 242 ? -10.601 -36.701 1.691 1.00 59.14 293 ILE A CA 1
ATOM 1528 C C . ILE A 1 242 ? -10.365 -38.146 2.104 1.00 62.81 293 ILE A C 1
ATOM 1529 O O . ILE A 1 242 ? -10.631 -39.069 1.325 1.00 65.89 293 ILE A O 1
ATOM 1534 N N . SER A 1 243 ? -9.855 -38.340 3.318 1.00 63.31 294 SER A N 1
ATOM 1535 C CA . SER A 1 243 ? -9.717 -39.663 3.911 1.00 61.31 294 SER A CA 1
ATOM 1536 C C . SER A 1 243 ? -10.549 -39.690 5.180 1.00 61.98 294 SER A C 1
ATOM 1537 O O . SER A 1 243 ? -10.345 -38.865 6.077 1.00 61.91 294 SER A O 1
ATOM 1540 N N . VAL A 1 244 ? -11.494 -40.623 5.242 1.00 63.84 295 VAL A N 1
ATOM 1541 C CA . VAL A 1 244 ? -12.410 -40.751 6.365 1.00 64.64 295 VAL A CA 1
ATOM 1542 C C . VAL A 1 244 ? -12.030 -41.999 7.150 1.00 69.00 295 VAL A C 1
ATOM 1543 O O . VAL A 1 244 ? -12.016 -43.109 6.602 1.00 69.76 295 VAL A O 1
ATOM 1547 N N . ASP A 1 245 ? -11.710 -41.812 8.430 1.00 66.55 296 ASP A N 1
ATOM 1548 C CA . ASP A 1 245 ? -11.324 -42.904 9.322 1.00 65.71 296 ASP A CA 1
ATOM 1549 C C . ASP A 1 245 ? -10.194 -43.732 8.720 1.00 68.29 296 ASP A C 1
ATOM 1550 O O . ASP A 1 245 ? -10.243 -44.964 8.675 1.00 73.06 296 ASP A O 1
ATOM 1555 N N . ASP A 1 246 ? -9.166 -43.031 8.240 1.00 66.62 297 ASP A N 1
ATOM 1556 C CA . ASP A 1 246 ? -7.976 -43.630 7.635 1.00 73.94 297 ASP A CA 1
ATOM 1557 C C . ASP A 1 246 ? -8.290 -44.442 6.364 1.00 73.58 297 ASP A C 1
ATOM 1558 O O . ASP A 1 246 ? -7.480 -45.271 5.929 1.00 72.38 297 ASP A O 1
ATOM 1563 N N . GLY A 1 247 ? -9.441 -44.208 5.735 1.00 72.06 298 GLY A N 1
ATOM 1564 C CA . GLY A 1 247 ? -9.781 -44.897 4.511 1.00 69.16 298 GLY A CA 1
ATOM 1565 C C . GLY A 1 247 ? -9.024 -44.357 3.313 1.00 72.74 298 GLY A C 1
ATOM 1566 O O . GLY A 1 247 ? -8.182 -43.451 3.411 1.00 72.80 298 GLY A O 1
ATOM 1567 N N . PRO A 1 248 ? -9.317 -44.930 2.145 1.00 74.78 299 PRO A N 1
ATOM 1568 C CA . PRO A 1 248 ? -8.668 -44.467 0.909 1.00 75.46 299 PRO A CA 1
ATOM 1569 C C . PRO A 1 248 ? -8.944 -42.995 0.614 1.00 70.93 299 PRO A C 1
ATOM 1570 O O . PRO A 1 248 ? -9.997 -42.448 0.958 1.00 67.72 299 PRO A O 1
ATOM 1574 N N . TRP A 1 249 ? -7.969 -42.357 -0.039 1.00 70.06 300 TRP A N 1
ATOM 1575 C CA . TRP A 1 249 ? -8.111 -40.971 -0.463 1.00 69.32 300 TRP A CA 1
ATOM 1576 C C . TRP A 1 249 ? -9.082 -40.879 -1.635 1.00 68.43 300 TRP A C 1
ATOM 1577 O O . TRP A 1 249 ? -8.996 -41.655 -2.584 1.00 69.31 300 TRP A O 1
ATOM 1588 N N . GLU A 1 250 ? -10.006 -39.923 -1.569 1.00 69.55 301 GLU A N 1
ATOM 1589 C CA . GLU A 1 250 ? -11.061 -39.782 -2.567 1.00 71.06 301 GLU A CA 1
ATOM 1590 C C . GLU A 1 250 ? -11.166 -38.325 -3.001 1.00 66.08 301 GLU A C 1
ATOM 1591 O O . GLU A 1 250 ? -11.396 -37.438 -2.169 1.00 64.93 301 GLU A O 1
ATOM 1597 N N . LYS A 1 251 ? -11.010 -38.083 -4.301 1.00 66.76 302 LYS A N 1
ATOM 1598 C CA . LYS A 1 251 ? -11.086 -36.729 -4.839 1.00 65.38 302 LYS A CA 1
ATOM 1599 C C . LYS A 1 251 ? -12.525 -36.223 -4.810 1.00 66.01 302 LYS A C 1
ATOM 1600 O O . LYS A 1 251 ? -13.456 -36.935 -5.194 1.00 70.37 302 LYS A O 1
ATOM 1606 N N . GLN A 1 252 ? -12.710 -34.991 -4.341 1.00 67.10 303 GLN A N 1
ATOM 1607 C CA . GLN A 1 252 ? -14.012 -34.341 -4.335 1.00 61.89 303 GLN A CA 1
ATOM 1608 C C . GLN A 1 252 ? -13.899 -32.969 -4.985 1.00 58.61 303 GLN A C 1
ATOM 1609 O O . GLN A 1 252 ? -12.883 -32.281 -4.853 1.00 59.41 303 GLN A O 1
ATOM 1615 N N . LYS A 1 253 ? -14.957 -32.575 -5.684 1.00 56.87 304 LYS A N 1
ATOM 1616 C CA . LYS A 1 253 ? -15.146 -31.201 -6.129 1.00 50.45 304 LYS A CA 1
ATOM 1617 C C . LYS A 1 253 ? -16.511 -30.752 -5.634 1.00 51.23 304 LYS A C 1
ATOM 1618 O O . LYS A 1 253 ? -17.506 -31.446 -5.861 1.00 56.36 304 LYS A O 1
ATOM 1624 N N . SER A 1 254 ? -16.568 -29.609 -4.953 1.00 47.97 305 SER A N 1
ATOM 1625 C CA . SER A 1 254 ? -17.820 -29.143 -4.352 1.00 49.19 305 SER A CA 1
ATOM 1626 C C . SER A 1 254 ? -17.661 -27.678 -3.939 1.00 50.75 305 SER A C 1
ATOM 1627 O O . SER A 1 254 ? -16.643 -27.032 -4.233 1.00 50.13 305 SER A O 1
ATOM 1630 N N . SER A 1 255 ? -18.680 -27.151 -3.244 1.00 45.97 306 SER A N 1
ATOM 1631 C CA . SER A 1 255 ? -18.599 -25.846 -2.603 1.00 46.01 306 SER A CA 1
ATOM 1632 C C . SER A 1 255 ? -18.146 -25.938 -1.145 1.00 48.27 306 SER A C 1
ATOM 1633 O O . SER A 1 255 ? -18.582 -25.132 -0.314 1.00 49.86 306 SER A O 1
ATOM 1636 N N . GLY A 1 256 ? -17.310 -26.905 -0.799 1.00 49.10 307 GLY A N 1
ATOM 1637 C CA . GLY A 1 256 ? -16.726 -26.963 0.522 1.00 50.11 307 GLY A CA 1
ATOM 1638 C C . GLY A 1 256 ? -17.176 -28.181 1.310 1.00 49.90 307 GLY A C 1
ATOM 1639 O O . GLY A 1 256 ? -18.038 -28.961 0.893 1.00 50.08 307 GLY A O 1
ATOM 1640 N N . LEU A 1 257 ? -16.535 -28.335 2.473 1.00 46.86 308 LEU A N 1
ATOM 1641 C CA . LEU A 1 257 ? -16.829 -29.363 3.463 1.00 48.07 308 LEU A CA 1
ATOM 1642 C C . LEU A 1 257 ? -17.199 -28.750 4.800 1.00 48.19 308 LEU A C 1
ATOM 1643 O O . LEU A 1 257 ? -16.592 -27.770 5.247 1.00 44.77 308 LEU A O 1
ATOM 1648 N N . ASN A 1 258 ? -18.157 -29.382 5.454 1.00 45.39 309 ASN A N 1
ATOM 1649 C CA . ASN A 1 258 ? -18.578 -29.026 6.790 1.00 44.57 309 ASN A CA 1
ATOM 1650 C C . ASN A 1 258 ? -18.339 -30.240 7.686 1.00 47.33 309 ASN A C 1
ATOM 1651 O O . ASN A 1 258 ? -18.713 -31.365 7.327 1.00 48.06 309 ASN A O 1
ATOM 1656 N N . LEU A 1 259 ? -17.680 -30.016 8.824 1.00 41.04 310 LEU A N 1
ATOM 1657 C CA . LEU A 1 259 ? -17.321 -31.079 9.765 1.00 44.37 310 LEU A CA 1
ATOM 1658 C C . LEU A 1 259 ? -17.748 -30.595 11.149 1.00 43.66 310 LEU A C 1
ATOM 1659 O O . LEU A 1 259 ? -17.032 -29.817 11.781 1.00 45.03 310 LEU A O 1
ATOM 1664 N N . CYS A 1 260 ? -18.920 -31.016 11.611 1.00 41.63 311 CYS A N 1
ATOM 1665 C CA . CYS A 1 260 ? -19.506 -30.465 12.824 1.00 43.91 311 CYS A CA 1
ATOM 1666 C C . CYS A 1 260 ? -19.497 -31.500 13.941 1.00 43.81 311 CYS A C 1
ATOM 1667 O O . CYS A 1 260 ? -19.328 -32.699 13.707 1.00 46.30 311 CYS A O 1
ATOM 1670 N N . THR A 1 261 ? -19.682 -31.003 15.165 1.00 44.71 312 THR A N 1
ATOM 1671 C CA . THR A 1 261 ? -19.939 -31.780 16.365 1.00 44.15 312 THR A CA 1
ATOM 1672 C C . THR A 1 261 ? -21.437 -31.988 16.546 1.00 47.85 312 THR A C 1
ATOM 1673 O O . THR A 1 261 ? -22.264 -31.450 15.805 1.00 42.75 312 THR A O 1
ATOM 1677 N N . GLY A 1 262 ? -21.799 -32.765 17.569 1.00 41.38 313 GLY A N 1
ATOM 1678 C CA . GLY A 1 262 ? -23.198 -32.813 17.976 1.00 43.84 313 GLY A CA 1
ATOM 1679 C C . GLY A 1 262 ? -23.770 -31.440 18.290 1.00 46.20 313 GLY A C 1
ATOM 1680 O O . GLY A 1 262 ? -24.909 -31.137 17.921 1.00 49.07 313 GLY A O 1
ATOM 1681 N N . THR A 1 263 ? -22.996 -30.594 18.989 1.00 47.22 314 THR A N 1
ATOM 1682 C CA . THR A 1 263 ? -23.431 -29.213 19.212 1.00 48.20 314 THR A CA 1
ATOM 1683 C C . THR A 1 263 ? -23.659 -28.507 17.879 1.00 46.78 314 THR A C 1
ATOM 1684 O O . THR A 1 263 ? -24.671 -27.826 17.683 1.00 40.13 314 THR A O 1
ATOM 1688 N N . GLY A 1 264 ? -22.728 -28.667 16.948 1.00 44.07 315 GLY A N 1
ATOM 1689 C CA . GLY A 1 264 ? -22.865 -28.034 15.649 1.00 43.75 315 GLY A CA 1
ATOM 1690 C C . GLY A 1 264 ? -23.880 -28.668 14.717 1.00 46.93 315 GLY A C 1
ATOM 1691 O O . GLY A 1 264 ? -24.092 -28.140 13.621 1.00 44.36 315 GLY A O 1
ATOM 1692 N N . SER A 1 265 ? -24.524 -29.773 15.117 1.00 46.03 316 SER A N 1
ATOM 1693 C CA . SER A 1 265 ? -25.392 -30.485 14.185 1.00 44.72 316 SER A CA 1
ATOM 1694 C C . SER A 1 265 ? -26.657 -29.695 13.883 1.00 47.83 316 SER A C 1
ATOM 1695 O O . SER A 1 265 ? -27.250 -29.869 12.803 1.00 45.01 316 SER A O 1
ATOM 1698 N N . LYS A 1 266 ? -27.075 -28.832 14.819 1.00 42.84 317 LYS A N 1
ATOM 1699 C CA . LYS A 1 266 ? -28.227 -27.941 14.674 1.00 47.44 317 LYS A CA 1
ATOM 1700 C C . LYS A 1 266 ? -27.887 -26.620 13.973 1.00 43.55 317 LYS A C 1
ATOM 1701 O O . LYS A 1 266 ? -28.803 -25.870 13.616 1.00 49.44 317 LYS A O 1
ATOM 1707 N N . ALA A 1 267 ? -26.604 -26.307 13.791 1.00 41.47 318 ALA A N 1
ATOM 1708 C CA . ALA A 1 267 ? -26.182 -25.062 13.169 1.00 46.32 318 ALA A CA 1
ATOM 1709 C C . ALA A 1 267 ? -26.045 -25.211 11.643 1.00 47.95 318 ALA A C 1
ATOM 1710 O O . ALA A 1 267 ? -26.935 -25.771 10.980 1.00 45.63 318 ALA A O 1
ATOM 1712 N N . TRP A 1 268 ? -24.936 -24.719 11.075 1.00 46.76 319 TRP A N 1
ATOM 1713 C CA . 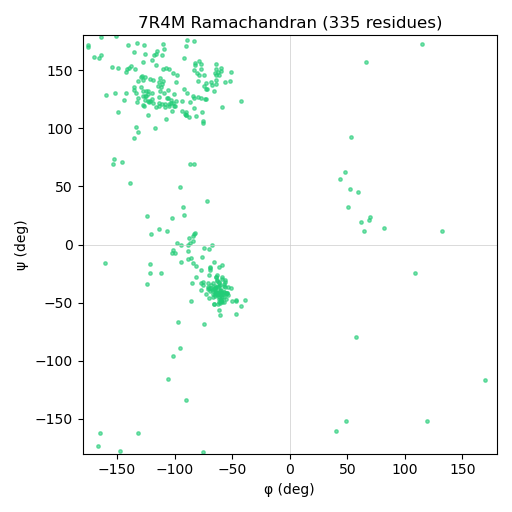TRP A 1 268 ? -24.757 -24.746 9.616 1.00 45.06 319 TRP A CA 1
ATOM 1714 C C . TRP A 1 268 ? -25.105 -26.113 9.026 1.00 45.71 319 TRP A C 1
ATOM 1715 O O . TRP A 1 268 ? -25.873 -26.214 8.064 1.00 44.24 319 TRP A O 1
ATOM 1726 N N . SER A 1 269 ? -24.566 -27.183 9.626 1.00 45.46 320 SER A N 1
ATOM 1727 C CA . SER A 1 269 ? -24.805 -28.542 9.147 1.00 46.32 320 SER A CA 1
ATOM 1728 C C . SER A 1 269 ? -26.284 -28.845 8.956 1.00 45.98 320 SER A C 1
ATOM 1729 O O . SER A 1 269 ? -26.659 -29.555 8.012 1.00 46.42 320 SER A O 1
ATOM 1732 N N . PHE A 1 270 ? -27.146 -28.329 9.840 1.00 44.99 321 PHE A N 1
ATOM 1733 C CA . PHE A 1 270 ? -28.579 -28.584 9.680 1.00 49.86 321 PHE A CA 1
ATOM 1734 C C . PHE A 1 270 ? -29.113 -27.986 8.381 1.00 48.57 321 PHE A C 1
ATOM 1735 O O . PHE A 1 270 ? -29.910 -28.614 7.674 1.00 47.81 321 PHE A O 1
ATOM 1743 N N . ASN A 1 271 ? -28.697 -26.765 8.059 1.00 47.43 322 ASN A N 1
ATOM 1744 C CA . ASN A 1 271 ? -29.277 -26.075 6.914 1.00 53.63 322 ASN A CA 1
ATOM 1745 C C . ASN A 1 271 ? -28.659 -26.528 5.607 1.00 49.70 322 ASN A C 1
ATOM 1746 O O . ASN A 1 271 ? -29.279 -26.357 4.551 1.00 51.98 322 ASN A O 1
ATOM 1751 N N . ILE A 1 272 ? -27.480 -27.150 5.670 1.00 48.16 323 ILE A N 1
ATOM 1752 C CA . ILE A 1 272 ? -26.897 -27.773 4.488 1.00 53.00 323 ILE A CA 1
ATOM 1753 C C . ILE A 1 272 ? -27.662 -29.036 4.095 1.00 54.61 323 ILE A C 1
ATOM 1754 O O . ILE A 1 272 ? -27.808 -29.335 2.902 1.00 54.09 323 ILE A O 1
ATOM 1759 N N . ASN A 1 273 ? -28.198 -29.768 5.078 1.00 55.11 324 ASN A N 1
ATOM 1760 C CA . ASN A 1 273 ? -28.654 -31.140 4.900 1.00 52.99 324 ASN A CA 1
ATOM 1761 C C . ASN A 1 273 ? -30.159 -31.331 5.004 1.00 53.15 324 ASN A C 1
ATOM 1762 O O . ASN A 1 273 ? -30.668 -32.335 4.498 1.00 58.62 324 ASN A O 1
ATOM 1767 N N . ARG A 1 274 ? -30.871 -30.441 5.694 1.00 52.45 325 ARG A N 1
ATOM 1768 C CA . ARG A 1 274 ? -32.305 -30.614 5.888 1.00 54.08 325 ARG A CA 1
ATOM 1769 C C . ARG A 1 274 ? -33.032 -30.545 4.549 1.00 61.30 325 ARG A C 1
ATOM 1770 O O . ARG A 1 274 ? -32.632 -29.824 3.628 1.00 60.18 325 ARG A O 1
ATOM 1778 N N . VAL A 1 275 ? -34.093 -31.322 4.434 1.00 63.18 326 VAL A N 1
ATOM 1779 C CA . VAL A 1 275 ? -34.921 -31.311 3.234 1.00 66.65 326 VAL A CA 1
ATOM 1780 C C . VAL A 1 275 ? -36.175 -30.501 3.513 1.00 68.92 326 VAL A C 1
ATOM 1781 O O . VAL A 1 275 ? -36.669 -30.429 4.647 1.00 67.71 326 VAL A O 1
ATOM 1785 N N . ALA A 1 276 ? -36.665 -29.849 2.465 1.00 72.91 327 ALA A N 1
ATOM 1786 C CA . ALA A 1 276 ? -37.866 -29.042 2.546 1.00 72.77 327 ALA A CA 1
ATOM 1787 C C . ALA A 1 276 ? -39.092 -29.939 2.548 1.00 78.34 327 ALA A C 1
ATOM 1788 O O . ALA A 1 276 ? -39.086 -31.043 1.990 1.00 78.67 327 ALA A O 1
ATOM 1790 N N . THR A 1 277 ? -40.152 -29.455 3.193 1.00 79.33 328 THR A N 1
ATOM 1791 C CA . THR A 1 277 ? -41.387 -30.227 3.231 1.00 85.02 328 THR A CA 1
ATOM 1792 C C . THR A 1 277 ? -41.970 -30.397 1.825 1.00 83.94 328 THR A C 1
ATOM 1793 O O . THR A 1 277 ? -42.625 -31.409 1.540 1.00 83.60 328 THR A O 1
ATOM 1797 N N . GLN A 1 278 ? -41.697 -29.456 0.918 1.00 85.67 329 GLN A N 1
ATOM 1798 C CA . GLN A 1 278 ? -42.128 -29.623 -0.468 1.00 89.23 329 GLN A CA 1
ATOM 1799 C C . GLN A 1 278 ? -41.390 -30.779 -1.137 1.00 85.83 329 GLN A C 1
ATOM 1800 O O . GLN A 1 278 ? -42.007 -31.607 -1.822 1.00 84.98 329 GLN A O 1
ATOM 1806 N N . ALA A 1 279 ? -40.067 -30.849 -0.945 1.00 84.13 330 ALA A N 1
ATOM 1807 C CA . ALA A 1 279 ? -39.286 -31.928 -1.543 1.00 82.51 330 ALA A CA 1
ATOM 1808 C C . ALA A 1 279 ? -39.777 -33.287 -1.074 1.00 81.11 330 ALA A C 1
ATOM 1809 O O . ALA A 1 279 ? -39.885 -34.221 -1.876 1.00 80.92 330 ALA A O 1
ATOM 1811 N N . VAL A 1 280 ? -40.089 -33.411 0.222 1.00 79.33 331 VAL A N 1
ATOM 1812 C CA . VAL A 1 280 ? -40.675 -34.642 0.750 1.00 81.44 331 VAL A CA 1
ATOM 1813 C C . VAL A 1 280 ? -42.024 -34.915 0.090 1.00 86.73 331 VAL A C 1
ATOM 1814 O O . VAL A 1 280 ? -42.313 -36.041 -0.337 1.00 86.45 331 VAL A O 1
ATOM 1818 N N . GLU A 1 281 ? -42.875 -33.888 0.010 1.00 82.11 332 GLU A N 1
ATOM 1819 C CA . GLU A 1 281 ? -44.155 -34.024 -0.678 1.00 85.61 332 GLU A CA 1
ATOM 1820 C C . GLU A 1 281 ? -43.970 -34.510 -2.111 1.00 87.12 332 GLU A C 1
ATOM 1821 O O . GLU A 1 281 ? -44.725 -35.368 -2.585 1.00 86.00 332 GLU A O 1
ATOM 1827 N N . ASP A 1 282 ? -42.971 -33.972 -2.818 1.00 85.86 333 ASP A N 1
ATOM 1828 C CA . ASP A 1 282 ? -42.702 -34.416 -4.182 1.00 85.32 333 ASP A CA 1
ATOM 1829 C C . ASP A 1 282 ? -42.242 -35.869 -4.207 1.00 85.89 333 ASP A C 1
ATOM 1830 O O . ASP A 1 282 ? -42.794 -36.687 -4.950 1.00 90.86 333 ASP A O 1
ATOM 1835 N N . VAL A 1 283 ? -41.235 -36.205 -3.393 1.00 84.41 334 VAL A N 1
ATOM 1836 C CA . VAL A 1 283 ? -40.687 -37.562 -3.356 1.00 82.72 334 VAL A CA 1
ATOM 1837 C C . VAL A 1 283 ? -41.782 -38.587 -3.094 1.00 91.71 334 VAL A C 1
ATOM 1838 O O . VAL A 1 283 ? -41.822 -39.655 -3.721 1.00 94.77 334 VAL A O 1
ATOM 1842 N N . LEU A 1 284 ? -42.699 -38.271 -2.174 1.00 90.67 335 LEU A N 1
ATOM 1843 C CA . LEU A 1 284 ? -43.798 -39.182 -1.877 1.00 92.36 335 LEU A CA 1
ATOM 1844 C C . LEU A 1 284 ? -44.749 -39.311 -3.063 1.00 96.47 335 LEU A C 1
ATOM 1845 O O . LEU A 1 284 ? -45.188 -40.417 -3.402 1.00 100.82 335 LEU A O 1
ATOM 1850 N N . ASN A 1 285 ? -45.069 -38.191 -3.714 1.00 96.75 336 ASN A N 1
ATOM 1851 C CA . ASN A 1 285 ? -45.967 -38.241 -4.862 1.00 95.53 336 ASN A CA 1
ATOM 1852 C C . ASN A 1 285 ? -45.352 -39.049 -5.995 1.00 98.35 336 ASN A C 1
ATOM 1853 O O . ASN A 1 285 ? -46.057 -39.774 -6.704 1.00 103.01 336 ASN A O 1
ATOM 1858 N N . ILE A 1 286 ? -44.033 -38.947 -6.166 1.00 97.03 337 ILE A N 1
ATOM 1859 C CA . ILE A 1 286 ? -43.333 -39.755 -7.162 1.00 99.84 337 ILE A CA 1
ATOM 1860 C C . ILE A 1 286 ? -43.535 -41.235 -6.875 1.00 106.22 337 ILE A C 1
ATOM 1861 O O . ILE A 1 286 ? -43.719 -42.046 -7.792 1.00 107.18 337 ILE A O 1
ATOM 1866 N N . ALA A 1 287 ? -43.514 -41.605 -5.590 1.00 105.32 338 ALA A N 1
ATOM 1867 C CA . ALA A 1 287 ? -43.603 -43.008 -5.202 1.00 110.20 338 ALA A CA 1
ATOM 1868 C C . ALA A 1 287 ? -44.985 -43.589 -5.478 1.00 112.03 338 ALA A C 1
ATOM 1869 O O . ALA A 1 287 ? -45.125 -44.806 -5.649 1.00 116.62 338 ALA A O 1
ATOM 1871 N N . LYS A 1 288 ? -45.975 -42.719 -5.613 1.00 111.10 339 LYS A N 1
ATOM 1872 C CA . LYS A 1 288 ? -47.293 -43.233 -6.040 1.00 116.50 339 LYS A CA 1
ATOM 1873 C C . LYS A 1 288 ? -47.164 -43.549 -7.533 1.00 119.72 339 LYS A C 1
ATOM 1874 O O . LYS A 1 288 ? -47.109 -44.734 -7.877 1.00 121.75 339 LYS A O 1
ATOM 1880 N N . ARG A 1 289 ? -47.023 -42.519 -8.369 1.00 115.28 340 ARG A N 1
ATOM 1881 C CA . ARG A 1 289 ? -46.952 -42.749 -9.811 1.00 119.32 340 ARG A CA 1
ATOM 1882 C C . ARG A 1 289 ? -46.147 -43.994 -10.153 1.00 124.41 340 ARG A C 1
ATOM 1883 O O . ARG A 1 289 ? -46.593 -44.855 -10.923 1.00 128.25 340 ARG A O 1
ATOM 1885 N N . GLN A 1 290 ? -44.972 -44.118 -9.556 0.70 125.02 341 GLN A N 1
ATOM 1886 C CA . GLN A 1 290 ? -43.965 -45.083 -9.985 0.70 124.51 341 GLN A CA 1
ATOM 1887 C C . GLN A 1 290 ? -44.032 -46.372 -9.177 0.70 126.52 341 GLN A C 1
ATOM 1888 O O . GLN A 1 290 ? -43.022 -46.868 -8.676 0.70 125.52 341 GLN A O 1
ATOM 1894 N N . GLY A 1 291 ? -45.228 -46.937 -9.049 0.70 124.03 342 GLY A N 1
ATOM 1895 C CA . GLY A 1 291 ? -45.385 -48.177 -8.321 0.70 125.41 342 GLY A CA 1
ATOM 1896 C C . GLY A 1 291 ? -46.521 -48.180 -7.318 0.70 127.76 342 GLY A C 1
ATOM 1897 O O . GLY A 1 291 ? -46.604 -49.094 -6.494 0.70 128.86 342 GLY A O 1
ATOM 1898 N N . ASN A 1 292 ? -47.389 -47.168 -7.379 0.70 125.64 343 ASN A N 1
ATOM 1899 C CA . ASN A 1 292 ? -48.591 -47.065 -6.543 0.70 124.30 343 ASN A CA 1
ATOM 1900 C C . ASN A 1 292 ? -48.302 -47.439 -5.085 0.70 127.45 343 ASN A C 1
ATOM 1901 O O . ASN A 1 292 ? -48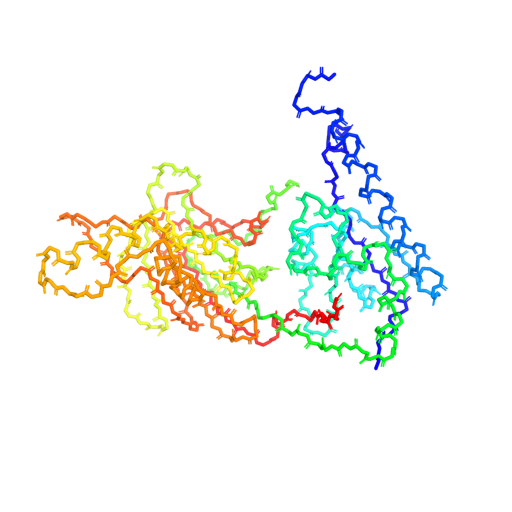.942 -48.315 -4.502 0.70 129.54 343 ASN A O 1
ATOM 1903 N N . LEU A 1 293 ? -47.328 -46.740 -4.492 0.60 126.60 344 LEU A N 1
ATOM 1904 C CA . LEU A 1 293 ? -46.867 -47.045 -3.139 0.60 130.25 344 LEU A CA 1
ATOM 1905 C C . LEU A 1 293 ? -47.874 -46.647 -2.057 0.60 135.18 344 LEU A C 1
ATOM 1906 O O . LEU A 1 293 ? -47.478 -46.174 -0.987 0.60 135.89 344 LEU A O 1
ATOM 1908 N N . SER A 1 294 ? -49.161 -46.824 -2.334 0.60 137.82 345 SER A N 1
ATOM 1909 C CA . SER A 1 294 ? -50.291 -46.732 -1.397 0.60 139.50 345 SER A CA 1
ATOM 1910 C C . SER A 1 294 ? -50.229 -45.454 -0.559 0.60 140.53 345 SER A C 1
ATOM 1911 O O . SER A 1 294 ? -49.705 -44.428 -1.001 0.60 140.34 345 SER A O 1
ATOM 1914 N N . LEU A 1 295 ? -50.791 -45.526 0.660 0.60 138.57 346 LEU A N 1
ATOM 1915 C CA . LEU A 1 295 ? -50.836 -44.479 1.679 0.60 135.70 346 LEU A CA 1
ATOM 1916 C C . LEU A 1 295 ? -51.685 -43.289 1.239 0.60 135.16 346 LEU A C 1
ATOM 1917 O O . LEU A 1 295 ? -51.922 -43.094 0.039 0.60 134.20 346 LEU A O 1
ATOM 1919 N N . PRO A 1 296 ? -52.205 -42.501 2.188 0.70 126.01 347 PRO A N 1
ATOM 1920 C CA . PRO A 1 296 ? -52.790 -41.204 1.830 0.70 118.33 347 PRO A CA 1
ATOM 1921 C C . PRO A 1 296 ? -51.896 -40.052 2.265 0.70 114.82 347 PRO A C 1
ATOM 1922 O O . PRO A 1 296 ? -51.777 -39.760 3.461 0.70 109.19 347 PRO A O 1
ATOM 1926 N N . LEU A 1 297 ? -51.251 -39.402 1.300 0.70 113.53 348 LEU A N 1
ATOM 1927 C CA . LEU A 1 297 ? -50.409 -38.254 1.606 0.70 112.31 348 LEU A CA 1
ATOM 1928 C C . LEU A 1 297 ? -51.275 -37.057 1.965 0.70 114.63 348 LEU A C 1
ATOM 1929 O O . LEU A 1 297 ? -52.161 -36.664 1.200 0.70 115.71 348 LEU A O 1
ATOM 1931 N N . ASN A 1 298 ? -51.024 -36.476 3.134 0.80 115.89 349 ASN A N 1
ATOM 1932 C CA . ASN A 1 298 ? -51.786 -35.334 3.604 0.80 120.52 349 ASN A CA 1
ATOM 1933 C C . ASN A 1 298 ? -50.821 -34.296 4.161 0.80 119.61 349 ASN A C 1
ATOM 1934 O O . ASN A 1 298 ? -49.635 -34.569 4.374 0.80 116.06 349 ASN A O 1
ATOM 1939 N N . ARG A 1 299 ? -51.343 -33.079 4.354 0.80 121.36 350 ARG A N 1
ATOM 1940 C CA . ARG A 1 299 ? -50.625 -32.032 5.070 0.80 118.08 350 ARG A CA 1
ATOM 1941 C C . ARG A 1 299 ? -49.942 -32.588 6.312 0.80 115.04 350 ARG A C 1
ATOM 1942 O O . ARG A 1 299 ? -48.731 -32.442 6.480 0.80 110.23 350 ARG A O 1
ATOM 1950 N N . GLU A 1 300 ? -50.704 -33.282 7.164 1.00 120.70 351 GLU A N 1
ATOM 1951 C CA . GLU A 1 300 ? -50.159 -33.801 8.417 1.00 115.42 351 GLU A CA 1
ATOM 1952 C C . GLU A 1 300 ? -49.015 -34.783 8.169 1.00 109.78 351 GLU A C 1
ATOM 1953 O O . GLU A 1 300 ? -47.932 -34.652 8.754 1.00 104.09 351 GLU A O 1
ATOM 1955 N N . LEU A 1 301 ? -49.235 -35.770 7.293 1.00 108.93 352 LEU A N 1
ATOM 1956 C CA . LEU A 1 301 ? -48.241 -36.825 7.111 1.00 106.26 352 LEU A CA 1
ATOM 1957 C C . LEU A 1 301 ? -46.937 -36.276 6.543 1.00 102.59 352 LEU A C 1
ATOM 1958 O O . LEU A 1 301 ? -45.848 -36.673 6.974 1.00 97.00 352 LEU A O 1
ATOM 1963 N N . VAL A 1 302 ? -47.028 -35.357 5.579 1.00 105.63 353 VAL A N 1
ATOM 1964 C CA . VAL A 1 302 ? -45.827 -34.854 4.919 1.00 96.96 353 VAL A CA 1
ATOM 1965 C C . VAL A 1 302 ? -44.951 -34.092 5.907 1.00 96.26 353 VAL A C 1
ATOM 1966 O O . VAL A 1 302 ? -43.724 -34.249 5.910 1.00 94.99 353 VAL A O 1
ATOM 1970 N N . GLU A 1 303 ? -45.557 -33.262 6.765 1.00 95.17 354 GLU A N 1
ATOM 1971 C CA . GLU A 1 303 ? -44.763 -32.585 7.792 1.00 99.38 354 GLU A CA 1
ATOM 1972 C C . GLU A 1 303 ? -44.087 -33.582 8.721 1.00 96.40 354 GLU A C 1
ATOM 1973 O O . GLU A 1 303 ? -42.935 -33.385 9.136 1.00 89.08 354 GLU A O 1
ATOM 1979 N N . LYS A 1 304 ? -44.839 -34.615 9.083 1.00 96.06 355 LYS A N 1
ATOM 1980 C CA . LYS A 1 304 ? -44.339 -35.631 10.031 1.00 95.15 355 LYS A CA 1
ATOM 1981 C C . LYS A 1 304 ? -43.101 -36.289 9.449 1.00 91.53 355 LYS A C 1
ATOM 1982 O O . LYS A 1 304 ? -42.054 -36.215 10.079 1.00 89.05 355 LYS A O 1
ATOM 1988 N N . VAL A 1 305 ? -43.253 -36.928 8.298 1.00 91.56 356 VAL A N 1
ATOM 1989 C CA . VAL A 1 305 ? -42.115 -37.611 7.678 1.00 88.42 356 VAL A CA 1
ATOM 1990 C C . VAL A 1 305 ? -40.961 -36.637 7.461 1.00 82.85 356 VAL A C 1
ATOM 1991 O O . VAL A 1 305 ? -39.788 -36.999 7.620 1.00 81.37 356 VAL A O 1
ATOM 1995 N N . THR A 1 306 ? -41.265 -35.383 7.112 1.00 84.88 357 THR A N 1
ATOM 1996 C CA . THR A 1 306 ? -40.198 -34.389 6.976 1.00 83.40 357 THR A CA 1
ATOM 1997 C C . THR A 1 306 ? -39.448 -34.224 8.289 1.00 81.24 357 THR A C 1
ATOM 1998 O O . THR A 1 306 ? -38.213 -34.237 8.323 1.00 78.98 357 THR A O 1
ATOM 2002 N N . ASN A 1 307 ? -40.190 -34.066 9.381 1.00 82.20 358 ASN A N 1
ATOM 2003 C CA . ASN A 1 307 ? -39.582 -33.838 10.683 1.00 80.04 358 ASN A CA 1
ATOM 2004 C C . ASN A 1 307 ? -38.771 -35.044 11.131 1.00 75.49 358 ASN A C 1
ATOM 2005 O O . ASN A 1 307 ? -37.709 -34.896 11.744 1.00 70.96 358 ASN A O 1
ATOM 2010 N N . GLU A 1 308 ? -39.249 -36.245 10.833 1.00 76.64 359 GLU A N 1
ATOM 2011 C CA . GLU A 1 308 ? -38.483 -37.424 11.214 1.00 77.66 359 GLU A CA 1
ATOM 2012 C C . GLU A 1 308 ? -37.152 -37.460 10.479 1.00 72.97 359 GLU A C 1
ATOM 2013 O O . GLU A 1 308 ? -36.113 -37.785 11.068 1.00 75.47 359 GLU A O 1
ATOM 2019 N N . TYR A 1 309 ? -37.157 -37.115 9.191 1.00 76.38 360 TYR A N 1
ATOM 2020 C CA . TYR A 1 309 ? -35.904 -37.098 8.447 1.00 69.39 360 TYR A CA 1
ATOM 2021 C C . TYR A 1 309 ? -34.940 -36.073 9.020 1.00 67.71 360 TYR A C 1
ATOM 2022 O O . TYR A 1 309 ? -33.733 -36.329 9.108 1.00 65.80 360 TYR A O 1
ATOM 2031 N N . ASN A 1 310 ? -35.445 -34.897 9.384 1.00 66.14 361 ASN A N 1
ATOM 2032 C CA . ASN A 1 310 ? -34.543 -33.822 9.767 1.00 64.52 361 ASN A CA 1
ATOM 2033 C C . ASN A 1 310 ? -33.955 -34.046 11.153 1.00 63.17 361 ASN A C 1
ATOM 2034 O O . ASN A 1 310 ? -32.790 -33.692 11.386 1.00 60.82 361 ASN A O 1
ATOM 2039 N N . GLU A 1 311 ? -34.711 -34.674 12.058 1.00 61.32 362 GLU A N 1
ATOM 2040 C CA . GLU A 1 311 ? -34.160 -35.047 13.359 1.00 64.57 362 GLU A CA 1
ATOM 2041 C C . GLU A 1 311 ? -32.994 -36.019 13.214 1.00 64.05 362 GLU A C 1
ATOM 2042 O O . GLU A 1 311 ? -32.039 -35.969 14.002 1.00 63.37 362 GLU A O 1
ATOM 2048 N N . SER A 1 312 ? -33.036 -36.891 12.199 1.00 64.50 363 SER A N 1
ATOM 2049 C CA . SER A 1 312 ? -31.927 -37.812 11.969 1.00 62.73 363 SER A CA 1
ATOM 2050 C C . SER A 1 312 ? -30.608 -37.086 11.735 1.00 60.30 363 SER A C 1
ATOM 2051 O O . SER A 1 312 ? -29.542 -37.703 11.866 1.00 60.73 363 SER A O 1
ATOM 2054 N N . LEU A 1 313 ? -30.656 -35.788 11.410 1.00 59.81 364 LEU A N 1
ATOM 2055 C CA . LEU A 1 313 ? -29.454 -34.991 11.197 1.00 59.51 364 LEU A CA 1
ATOM 2056 C C . LEU A 1 313 ? -28.862 -34.450 12.488 1.00 57.05 364 LEU A C 1
ATOM 2057 O O . LEU A 1 313 ? -27.712 -34.004 12.479 1.00 54.52 364 LEU A O 1
ATOM 2062 N N . LEU A 1 314 ? -29.613 -34.466 13.587 1.00 56.75 365 LEU A N 1
ATOM 2063 C CA . LEU A 1 314 ? -29.146 -33.964 14.871 1.00 56.00 365 LEU A CA 1
ATOM 2064 C C . LEU A 1 314 ? -28.672 -35.117 15.741 1.00 55.80 365 LEU A C 1
ATOM 2065 O O . LEU A 1 314 ? -29.295 -36.178 15.759 1.00 56.81 365 LEU A O 1
ATOM 2070 N N . TYR A 1 315 ? -27.570 -34.905 16.465 1.00 50.12 366 TYR A N 1
ATOM 2071 C CA . TYR A 1 315 ? -27.108 -35.907 17.413 1.00 52.85 366 TYR A CA 1
ATOM 2072 C C . TYR A 1 315 ? -26.603 -35.230 18.683 1.00 52.57 366 TYR A C 1
ATOM 2073 O O . TYR A 1 315 ? -26.492 -34.004 18.762 1.00 53.19 366 TYR A O 1
ATOM 2082 N N . SER A 1 316 ? -26.312 -36.060 19.686 1.00 54.51 367 SER A N 1
ATOM 2083 C CA . SER A 1 316 ? -26.035 -35.581 21.038 1.00 53.46 367 SER A CA 1
ATOM 2084 C C . SER A 1 316 ? -24.729 -34.791 21.096 1.00 51.73 367 SER A C 1
ATOM 2085 O O . SER A 1 316 ? -23.720 -35.206 20.511 1.00 47.74 367 SER A O 1
ATOM 2088 N N . PRO A 1 317 ? -24.707 -33.665 21.815 1.00 50.98 368 PRO A N 1
ATOM 2089 C CA . PRO A 1 317 ? -23.454 -32.905 21.959 1.00 51.98 368 PRO A CA 1
ATOM 2090 C C . PRO A 1 317 ? -22.356 -33.699 22.643 1.00 52.54 368 PRO A C 1
ATOM 2091 O O . PRO A 1 317 ? -21.175 -33.345 22.511 1.00 53.09 368 PRO A O 1
ATOM 2095 N N . GLU A 1 318 ? -22.705 -34.763 23.356 1.00 51.71 369 GLU A N 1
ATOM 2096 C CA . GLU A 1 318 ? -21.758 -35.544 24.136 1.00 55.54 369 GLU A CA 1
ATOM 2097 C C . GLU A 1 318 ? -21.101 -36.668 23.347 1.00 55.48 369 GLU A C 1
ATOM 2098 O O . GLU A 1 318 ? -20.123 -37.248 23.824 1.00 54.86 369 GLU A O 1
ATOM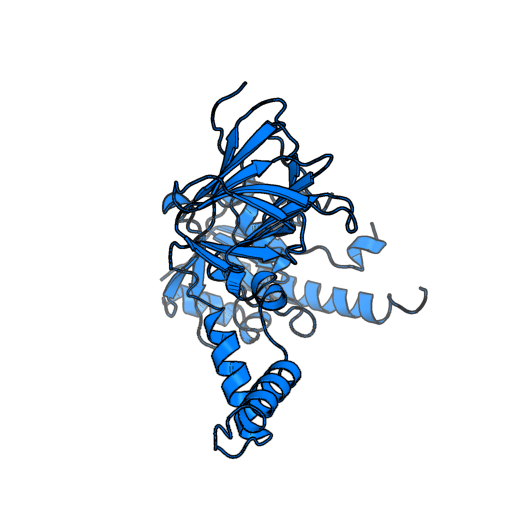 2104 N N . GLU A 1 319 ? -21.604 -36.996 22.173 1.00 57.58 370 GLU A N 1
ATOM 2105 C CA . GLU A 1 319 ? -21.106 -38.167 21.460 1.00 56.94 370 GLU A CA 1
ATOM 2106 C C . GLU A 1 319 ? -19.854 -37.794 20.663 1.00 54.19 370 GLU A C 1
ATOM 2107 O O . GLU A 1 319 ? -19.881 -36.825 19.903 1.00 54.52 370 GLU A O 1
ATOM 2113 N N . PRO A 1 320 ? -18.736 -38.534 20.814 1.00 56.91 371 PRO A N 1
ATOM 2114 C CA . PRO A 1 320 ? -17.448 -38.161 20.172 1.00 50.18 371 PRO A CA 1
ATOM 2115 C C . PRO A 1 320 ? -17.347 -38.632 18.728 1.00 56.26 371 PRO A C 1
ATOM 2116 O O . PRO A 1 320 ? -16.568 -39.531 18.365 1.00 57.33 371 PRO A O 1
ATOM 2120 N N . LYS A 1 321 ? -18.148 -38.010 17.865 1.00 51.58 372 LYS A N 1
ATOM 2121 C CA . LYS A 1 321 ? -18.202 -38.366 16.463 1.00 51.50 372 LYS A CA 1
ATOM 2122 C C . LYS A 1 321 ? -18.358 -37.091 15.660 1.00 50.62 372 LYS A C 1
ATOM 2123 O O . LYS A 1 321 ? -18.939 -36.107 16.133 1.00 50.34 372 LYS A O 1
ATOM 2129 N N . ILE A 1 322 ? -17.804 -37.103 14.451 1.00 50.57 373 ILE A N 1
ATOM 2130 C CA . ILE A 1 322 ? -17.879 -35.971 13.547 1.00 49.54 373 ILE A CA 1
ATOM 2131 C C . ILE A 1 322 ? -18.874 -36.305 12.449 1.00 55.37 373 ILE A C 1
ATOM 2132 O O . ILE A 1 322 ? -18.748 -37.345 11.785 1.00 54.98 373 ILE A O 1
ATOM 2137 N N . LEU A 1 323 ? -19.857 -35.428 12.256 1.00 51.32 374 LEU A N 1
ATOM 2138 C CA . LEU A 1 323 ? -20.755 -35.493 11.106 1.00 50.72 374 LEU A CA 1
ATOM 2139 C C . LEU A 1 323 ? -20.147 -34.640 10.006 1.00 51.07 374 LEU A C 1
ATOM 2140 O O . LEU A 1 323 ? -20.086 -33.415 10.137 1.00 50.32 374 LEU A O 1
ATOM 2145 N N . PHE A 1 324 ? -19.696 -35.260 8.919 1.00 50.66 375 PHE A N 1
ATOM 2146 C CA . PHE A 1 324 ? -19.116 -34.467 7.849 1.00 53.60 375 PHE A CA 1
ATOM 2147 C C . PHE A 1 324 ? -19.982 -34.527 6.593 1.00 55.95 375 PHE A C 1
ATOM 2148 O O . PHE A 1 324 ? -20.568 -35.564 6.267 1.00 55.75 375 PHE A O 1
ATOM 2156 N N . SER A 1 325 ? -20.104 -33.376 5.933 1.00 54.25 376 SER A N 1
ATOM 2157 C CA . SER A 1 325 ? -20.970 -33.184 4.777 1.00 58.71 376 SER A CA 1
ATOM 2158 C C . SER A 1 325 ? -20.163 -32.589 3.632 1.00 54.07 376 SER A C 1
ATOM 2159 O O . SER A 1 325 ? -19.498 -31.564 3.811 1.00 51.85 376 SER A O 1
ATOM 2162 N N . ILE A 1 326 ? -20.225 -33.222 2.464 1.00 55.54 377 ILE A N 1
ATOM 2163 C CA . ILE A 1 326 ? -19.772 -32.595 1.226 1.00 55.60 377 ILE A CA 1
ATOM 2164 C C . ILE A 1 326 ? -20.846 -31.605 0.802 1.00 58.12 377 ILE A C 1
ATOM 2165 O O . ILE A 1 326 ? -21.951 -32.003 0.431 1.00 59.20 377 ILE A O 1
ATOM 2170 N N . ARG A 1 327 ? -20.511 -30.322 0.824 1.00 50.76 378 ARG A N 1
ATOM 2171 C CA . ARG A 1 327 ? -21.453 -29.263 0.483 1.00 49.86 378 ARG A CA 1
ATOM 2172 C C . ARG A 1 327 ? -21.529 -29.058 -1.035 1.00 48.22 378 ARG A C 1
ATOM 2173 O O . ARG A 1 327 ? -20.537 -28.675 -1.672 1.00 44.49 378 ARG A O 1
ATOM 2181 N N . GLU A 1 328 ? -22.711 -29.294 -1.600 1.00 49.92 379 GLU A N 1
ATOM 2182 C CA . GLU A 1 328 ? -22.970 -29.148 -3.033 1.00 52.34 379 GLU A CA 1
ATOM 2183 C C . GLU A 1 328 ? -21.912 -29.819 -3.929 1.00 51.58 379 GLU A C 1
ATOM 2184 O O . GLU A 1 328 ? -21.241 -29.144 -4.711 1.00 48.43 379 GLU A O 1
ATOM 2190 N N . PRO A 1 329 ? -21.755 -31.145 -3.841 1.00 54.20 380 PRO A N 1
ATOM 2191 C CA . PRO A 1 329 ? -20.804 -31.825 -4.730 1.00 58.84 380 PRO A CA 1
ATOM 2192 C C . PRO A 1 329 ? -21.222 -31.736 -6.189 1.00 57.62 380 PRO A C 1
ATOM 2193 O O . PRO A 1 329 ? -22.409 -31.705 -6.524 1.00 55.28 380 PRO A O 1
ATOM 2197 N N . ILE A 1 330 ? -20.219 -31.693 -7.057 1.00 52.42 381 ILE A N 1
ATOM 2198 C CA . ILE A 1 330 ? -20.415 -31.726 -8.502 1.00 60.88 381 ILE A CA 1
ATOM 2199 C C . ILE A 1 330 ? -20.110 -33.135 -8.981 1.00 64.95 381 ILE A C 1
ATOM 2200 O O . ILE A 1 330 ? -19.006 -33.648 -8.764 1.00 72.58 381 ILE A O 1
ATOM 2205 N N . ALA A 1 331 ? -21.089 -33.771 -9.615 1.00 66.44 382 ALA A N 1
ATOM 2206 C CA . ALA A 1 331 ? -20.849 -35.089 -10.180 1.00 86.52 382 ALA A CA 1
ATOM 2207 C C . ALA A 1 331 ? -20.472 -34.975 -11.660 1.00 91.36 382 ALA A C 1
ATOM 2208 O O . ALA A 1 331 ? -19.288 -34.826 -11.972 1.00 98.06 382 ALA A O 1
ATOM 2210 N N . ASN A 1 332 ? -21.473 -34.990 -12.558 1.00 82.74 383 ASN A N 1
ATOM 2211 C CA . ASN A 1 332 ? -21.393 -35.125 -14.031 1.00 104.87 383 ASN A CA 1
ATOM 2212 C C . ASN A 1 332 ? -20.369 -36.129 -14.589 1.00 108.04 383 ASN A C 1
ATOM 2213 O O . ASN A 1 332 ? -19.948 -37.066 -13.899 1.00 104.87 383 ASN A O 1
ATOM 2218 N N . ARG A 1 333 ? -20.008 -35.970 -15.868 1.00 128.18 384 ARG A N 1
ATOM 2219 C CA . ARG A 1 333 ? -19.309 -37.000 -16.633 1.00 131.10 384 ARG A CA 1
ATOM 2220 C C . ARG A 1 333 ? -17.788 -36.931 -16.525 1.00 130.84 384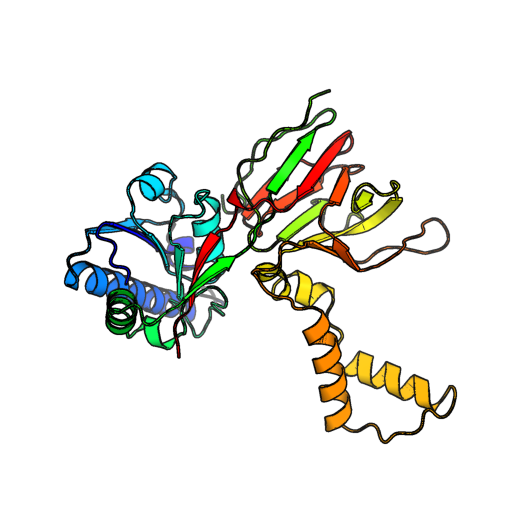 ARG A C 1
ATOM 2221 O O . ARG A 1 333 ? -17.102 -37.769 -17.125 1.00 133.58 384 ARG A O 1
ATOM 2223 N N . VAL A 1 334 ? -17.247 -35.967 -15.781 1.00 113.95 385 VAL A N 1
ATOM 2224 C CA . VAL A 1 334 ? -15.804 -35.759 -15.682 1.00 107.49 385 VAL A CA 1
ATOM 2225 C C . VAL A 1 334 ? -15.367 -35.884 -14.218 1.00 106.22 385 VAL A C 1
ATOM 2226 O O . VAL A 1 334 ? -14.214 -36.230 -13.926 1.00 106.15 385 VAL A O 1
ATOM 2230 N N . PHE A 1 335 ? -16.291 -35.636 -13.292 1.00 106.61 386 PHE A N 1
ATOM 2231 C CA . PHE A 1 335 ? -16.065 -35.817 -11.864 1.00 103.06 386 PHE A CA 1
ATOM 2232 C C . PHE A 1 335 ? -17.024 -36.869 -11.311 1.00 105.98 386 PHE A C 1
ATOM 2233 O O . PHE A 1 335 ? -18.021 -37.227 -11.943 1.00 112.10 386 PHE A O 1
ATOM 2235 N N . SER A 1 336 ? -16.709 -37.390 -10.125 1.00 115.73 387 SER A N 1
ATOM 2236 C CA . SER A 1 336 ? -17.583 -38.358 -9.469 1.00 115.98 387 SER A CA 1
ATOM 2237 C C . SER A 1 336 ? -17.398 -38.257 -7.963 1.00 124.80 387 SER A C 1
ATOM 2238 O O . SER A 1 336 ? -16.262 -38.261 -7.476 1.00 123.19 387 SER A O 1
ATOM 2241 N N . SER A 1 337 ? -18.511 -38.157 -7.236 1.00 117.22 388 SER A N 1
ATOM 2242 C CA . SER A 1 337 ? -18.496 -38.093 -5.781 1.00 114.61 388 SER A CA 1
ATOM 2243 C C . SER A 1 337 ? -19.193 -39.315 -5.192 1.00 116.66 388 SER A C 1
ATOM 2244 O O . SER A 1 337 ? -19.922 -40.038 -5.879 1.00 116.76 388 SER A O 1
ATOM 2247 N N . SER A 1 338 ? -18.946 -39.540 -3.899 1.00 125.55 389 SER A N 1
ATOM 2248 C CA . SER A 1 338 ? -19.479 -40.702 -3.198 1.00 127.37 389 SER A CA 1
ATOM 2249 C C . SER A 1 338 ? -20.624 -40.315 -2.267 1.00 130.05 389 SER A C 1
ATOM 2250 O O . SER A 1 338 ? -21.678 -39.866 -2.728 1.00 128.89 389 SER A O 1
ATOM 2253 N N . ARG A 1 339 ? -20.431 -40.488 -0.961 1.00 128.73 390 ARG A N 1
ATOM 2254 C CA . ARG A 1 339 ? -21.475 -40.178 0.005 1.00 121.77 390 ARG A CA 1
ATOM 2255 C C . ARG A 1 339 ? -21.538 -38.677 0.259 1.00 114.24 390 ARG A C 1
ATOM 2256 O O . ARG A 1 339 ? -20.524 -37.978 0.238 1.00 111.64 390 ARG A O 1
ATOM 2264 N N . GLN A 1 340 ? -22.755 -38.182 0.491 1.00 110.07 391 GLN A N 1
ATOM 2265 C CA . GLN A 1 340 ? -22.941 -36.768 0.799 1.00 102.47 391 GLN A CA 1
ATOM 2266 C C . GLN A 1 340 ? -22.557 -36.458 2.239 1.00 99.61 391 GLN A C 1
ATOM 2267 O O . GLN A 1 340 ? -21.978 -35.404 2.516 1.00 98.71 391 GLN A O 1
ATOM 2273 N N . ARG A 1 341 ? -22.889 -37.356 3.167 1.00 86.16 392 ARG A N 1
ATOM 2274 C CA . ARG A 1 341 ? -22.648 -37.127 4.582 1.00 78.45 392 ARG A CA 1
ATOM 2275 C C . ARG A 1 341 ? -22.511 -38.465 5.301 1.00 78.05 392 ARG A C 1
ATOM 2276 O O . ARG A 1 341 ? -23.054 -39.481 4.860 1.00 83.39 392 ARG A O 1
ATOM 2284 N N . CYS A 1 342 ? -21.770 -38.451 6.408 1.00 66.89 393 CYS A N 1
ATOM 2285 C CA . CYS A 1 342 ? -21.644 -39.621 7.267 1.00 75.00 393 CYS A CA 1
ATOM 2286 C C . CYS A 1 342 ? -20.941 -39.233 8.559 1.00 64.91 393 CYS A C 1
ATOM 2287 O O . CYS A 1 342 ? -20.256 -38.208 8.644 1.00 63.21 393 CYS A O 1
ATOM 2290 N N . PHE A 1 343 ? -21.111 -40.087 9.556 1.00 63.83 394 PHE A N 1
ATOM 2291 C CA . PHE A 1 343 ? -20.428 -39.973 10.831 1.00 61.43 394 PHE A CA 1
ATOM 2292 C C . PHE A 1 343 ? -19.027 -40.568 10.738 1.00 63.56 394 PHE A C 1
ATOM 2293 O O . PHE A 1 343 ? -18.752 -41.449 9.914 1.00 67.18 394 PHE A O 1
ATOM 2301 N N . SER A 1 344 ? -18.137 -40.089 11.605 1.00 58.17 395 SER A N 1
ATOM 2302 C CA . SER A 1 344 ? -16.754 -40.553 11.598 1.00 60.39 395 SER A CA 1
ATOM 2303 C C . SER A 1 344 ? -16.082 -40.110 12.883 1.00 57.55 395 SER A C 1
ATOM 2304 O O . SER A 1 344 ? -16.531 -39.171 13.546 1.00 57.35 395 SER A O 1
ATOM 2307 N N . SER A 1 345 ? -14.980 -40.774 13.208 1.00 58.93 396 SER A N 1
ATOM 2308 C CA . SER A 1 345 ? -14.106 -40.324 14.278 1.00 60.58 396 SER A CA 1
ATOM 2309 C C . SER A 1 345 ? -12.957 -39.467 13.777 1.00 58.11 396 SER A C 1
ATOM 2310 O O . SER A 1 345 ? -12.314 -38.797 14.584 1.00 60.90 396 SER A O 1
ATOM 2313 N N . LYS A 1 346 ? -12.688 -39.466 12.475 1.00 61.91 397 LYS A N 1
ATOM 2314 C CA . LYS A 1 346 ? -11.447 -38.912 11.955 1.00 57.27 397 LYS A CA 1
ATOM 2315 C C . LYS A 1 346 ? -11.623 -38.586 10.477 1.00 56.77 397 LYS A C 1
ATOM 2316 O O . LYS A 1 346 ? -12.060 -39.440 9.702 1.00 59.74 397 LYS A O 1
ATOM 2322 N N . VAL A 1 347 ? -11.286 -37.361 10.096 1.00 56.18 398 VAL A N 1
ATOM 2323 C CA . VAL A 1 347 ? -11.311 -36.926 8.707 1.00 58.26 398 VAL A CA 1
ATOM 2324 C C . VAL A 1 347 ? -9.997 -36.229 8.399 1.00 58.31 398 VAL A C 1
ATOM 2325 O O . VAL A 1 347 ? -9.613 -35.287 9.096 1.00 55.53 398 VAL A O 1
ATOM 2329 N N . CYS A 1 348 ? -9.317 -36.678 7.352 1.00 57.36 399 CYS A N 1
ATOM 2330 C CA . CYS A 1 348 ? -8.103 -36.031 6.880 1.00 57.25 399 CYS A CA 1
ATOM 2331 C C . CYS A 1 348 ? -8.388 -35.417 5.515 1.00 54.16 399 CYS A C 1
ATOM 2332 O O . CYS A 1 348 ? -8.984 -36.068 4.652 1.00 56.38 399 CYS A O 1
ATOM 2335 N N . VAL A 1 349 ? -7.998 -34.162 5.327 1.00 56.91 400 VAL A N 1
ATOM 2336 C CA . VAL A 1 349 ? -8.285 -33.466 4.081 1.00 55.85 400 VAL A CA 1
ATOM 2337 C C . VAL A 1 349 ? -6.962 -32.953 3.530 1.00 54.67 400 VAL A C 1
ATOM 2338 O O . VAL A 1 349 ? -6.205 -32.280 4.241 1.00 50.66 400 VAL A O 1
ATOM 2342 N N . ARG A 1 350 ? -6.682 -33.262 2.270 1.00 51.04 401 ARG A N 1
ATOM 2343 C CA . ARG A 1 350 ? -5.513 -32.730 1.598 1.00 52.21 401 ARG A CA 1
ATOM 2344 C C . ARG A 1 350 ? -5.994 -31.646 0.646 1.00 54.42 401 ARG A C 1
ATOM 2345 O O . ARG A 1 350 ? -6.806 -31.920 -0.242 1.00 56.38 401 ARG A O 1
ATOM 2353 N N . SER A 1 351 ? -5.532 -30.414 0.856 1.00 53.66 402 SER A N 1
ATOM 2354 C CA . SER A 1 351 ? -5.970 -29.301 0.020 1.00 50.11 402 SER A CA 1
ATOM 2355 C C . SER A 1 351 ? -5.437 -29.423 -1.404 1.00 56.45 402 SER A C 1
ATOM 2356 O O . SER A 1 351 ? -4.284 -29.792 -1.628 1.00 61.23 402 SER A O 1
ATOM 2359 N N . ARG A 1 352 ? -6.287 -29.091 -2.369 1.00 49.22 403 ARG A N 1
ATOM 2360 C CA . ARG A 1 352 ? -5.867 -28.871 -3.747 1.00 55.70 403 ARG A CA 1
ATOM 2361 C C . ARG A 1 352 ? -6.291 -27.482 -4.221 1.00 56.52 403 ARG A C 1
ATOM 2362 O O . ARG A 1 352 ? -6.454 -27.250 -5.426 1.00 57.97 403 ARG A O 1
ATOM 2370 N N . CYS A 1 353 ? -6.469 -26.557 -3.282 1.00 52.67 404 CYS A N 1
ATOM 2371 C CA . CYS A 1 353 ? -7.153 -25.296 -3.515 1.00 51.93 404 CYS A CA 1
ATOM 2372 C C . CYS A 1 353 ? -6.177 -24.194 -3.913 1.00 49.86 404 CYS A C 1
ATOM 2373 O O . CYS A 1 353 ? -4.972 -24.278 -3.669 1.00 51.22 404 CYS A O 1
ATOM 2376 N N . TRP A 1 354 ? -6.723 -23.144 -4.520 1.00 50.51 405 TRP A N 1
ATOM 2377 C CA . TRP A 1 354 ? -5.925 -21.986 -4.892 1.00 50.57 405 TRP A CA 1
ATOM 2378 C C . TRP A 1 354 ? -5.794 -21.004 -3.732 1.00 52.20 405 TRP A C 1
ATOM 2379 O O . TRP A 1 354 ? -4.689 -20.554 -3.407 1.00 49.78 405 TRP A O 1
ATOM 2390 N N . ASP A 1 355 ? -6.917 -20.669 -3.098 1.00 50.68 406 ASP A N 1
ATOM 2391 C CA . ASP A 1 355 ? -6.967 -19.607 -2.100 1.00 49.42 406 ASP A CA 1
ATOM 2392 C C . ASP A 1 355 ? -8.119 -19.875 -1.135 1.00 45.76 406 ASP A C 1
ATOM 2393 O O . ASP A 1 355 ? -9.137 -19.161 -1.130 1.00 41.99 406 ASP A O 1
ATOM 2398 N N . ALA A 1 356 ? -7.952 -20.923 -0.321 1.00 43.00 407 ALA A N 1
ATOM 2399 C CA . ALA A 1 356 ? -8.982 -21.483 0.541 1.00 44.25 407 ALA A CA 1
ATOM 2400 C C . ALA A 1 356 ? -8.632 -21.319 2.012 1.00 46.36 407 ALA A C 1
ATOM 2401 O O . ALA A 1 356 ? -7.485 -21.026 2.383 1.00 45.67 407 ALA A O 1
ATOM 2403 N N . CYS A 1 357 ? -9.645 -21.550 2.856 1.00 41.11 408 CYS A N 1
ATOM 2404 C CA . CYS A 1 357 ? -9.503 -21.408 4.296 1.00 37.26 408 CYS A CA 1
ATOM 2405 C C . CYS A 1 357 ? -10.230 -22.532 5.031 1.00 44.16 408 CYS A C 1
ATOM 2406 O O . CYS A 1 357 ? -11.202 -23.109 4.534 1.00 43.53 408 CYS A O 1
ATOM 2409 N N . MET A 1 358 ? -9.715 -22.838 6.227 1.00 40.50 409 MET A N 1
ATOM 2410 C CA . MET A 1 358 ? -10.339 -23.701 7.226 1.00 42.27 409 MET A CA 1
ATOM 2411 C C . MET A 1 358 ? -10.925 -22.761 8.276 1.00 43.60 409 MET A C 1
ATOM 2412 O O . MET A 1 358 ? -10.174 -22.027 8.939 1.00 41.74 409 MET A O 1
ATOM 2417 N N . VAL A 1 359 ? -12.248 -22.735 8.414 1.00 39.85 410 VAL A N 1
ATOM 2418 C CA . VAL A 1 359 ? -12.899 -21.754 9.288 1.00 40.43 410 VAL A CA 1
ATOM 2419 C C . VAL A 1 359 ? -13.491 -22.487 10.487 1.00 41.65 410 VAL A C 1
ATOM 2420 O O . VAL A 1 359 ? -14.339 -23.374 10.329 1.00 40.78 410 VAL A O 1
ATOM 2424 N N . VAL A 1 360 ? -13.060 -22.112 11.690 1.00 39.90 411 VAL A N 1
ATOM 2425 C CA . VAL A 1 360 ? -13.536 -22.735 12.930 1.00 41.43 411 VAL A CA 1
ATOM 2426 C C . VAL A 1 360 ? -14.615 -21.857 13.567 1.00 41.70 411 VAL A C 1
ATOM 2427 O O . VAL A 1 360 ? -14.366 -20.691 13.928 1.00 38.58 411 VAL A O 1
ATOM 2431 N N . ASP A 1 361 ? -15.819 -22.425 13.697 1.00 38.86 412 ASP A N 1
ATOM 2432 C CA . ASP A 1 361 ? -16.968 -21.763 14.339 1.00 42.62 412 ASP A CA 1
ATOM 2433 C C . ASP A 1 361 ? -17.233 -20.360 13.796 1.00 40.24 412 ASP A C 1
ATOM 2434 O O . ASP A 1 361 ? -17.703 -19.485 14.535 1.00 45.01 412 ASP A O 1
ATOM 2439 N N . GLY A 1 362 ? -16.955 -20.130 12.512 1.00 41.86 413 GLY A N 1
ATOM 2440 C CA . GLY A 1 362 ? -17.179 -18.827 11.912 1.00 41.63 413 GLY A CA 1
ATOM 2441 C C . GLY A 1 362 ? -16.324 -17.693 12.460 1.00 45.45 413 GLY A C 1
ATOM 2442 O O . GLY A 1 362 ? -16.576 -16.515 12.158 1.00 41.10 413 GLY A O 1
ATOM 2443 N N . GLY A 1 363 ? -15.301 -18.017 13.256 1.00 45.05 414 GLY A N 1
ATOM 2444 C CA . GLY A 1 363 ? -14.565 -16.977 13.952 1.00 41.50 414 GLY A CA 1
ATOM 2445 C C . GLY A 1 363 ? -13.065 -16.948 13.717 1.00 41.93 414 GLY A C 1
ATOM 2446 O O . GLY A 1 363 ? -12.456 -15.878 13.729 1.00 43.04 414 GLY A O 1
ATOM 2447 N N . THR A 1 364 ? -12.449 -18.112 13.533 1.00 39.38 415 THR A N 1
ATOM 2448 C CA . THR A 1 364 ? -11.014 -18.216 13.321 1.00 42.77 415 THR A CA 1
ATOM 2449 C C . THR A 1 364 ? -10.755 -18.930 11.996 1.00 43.88 415 THR A C 1
ATOM 2450 O O . THR A 1 364 ? -11.299 -20.017 11.752 1.00 41.54 415 THR A O 1
ATOM 2454 N N . SER A 1 365 ? -9.905 -18.332 11.162 1.00 39.66 416 SER A N 1
ATOM 2455 C CA . SER A 1 365 ? -9.634 -18.845 9.822 1.00 44.62 416 SER A CA 1
ATOM 2456 C C . SER A 1 365 ? -8.161 -19.206 9.679 1.00 43.52 416 SER A C 1
ATOM 2457 O O . SER A 1 365 ? -7.286 -18.494 10.188 1.00 47.67 416 SER A O 1
ATOM 2460 N N . PHE A 1 366 ? -7.891 -20.302 8.966 1.00 44.95 417 PHE A N 1
ATOM 2461 C CA . PHE A 1 366 ? -6.534 -20.750 8.667 1.00 44.75 417 PHE A CA 1
ATOM 2462 C C . PHE A 1 366 ? -6.372 -20.939 7.163 1.00 47.21 417 PHE A C 1
ATOM 2463 O O . PHE A 1 366 ? -7.302 -21.374 6.474 1.00 44.50 417 PHE A O 1
ATOM 2471 N N . GLU A 1 367 ? -5.180 -20.619 6.660 1.00 47.32 418 GLU A N 1
ATOM 2472 C CA . GLU A 1 367 ? -4.862 -20.859 5.256 1.00 45.71 418 GLU A CA 1
ATOM 2473 C C . GLU A 1 367 ? -4.872 -22.356 4.963 1.00 45.70 418 GLU A C 1
ATOM 2474 O O . GLU A 1 367 ? -4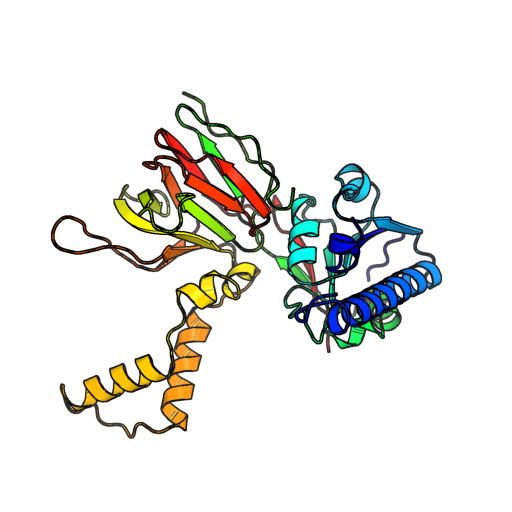.390 -23.167 5.763 1.00 41.88 418 GLU A O 1
ATOM 2480 N N . PHE A 1 368 ? -5.373 -22.731 3.790 1.00 45.08 419 PHE A N 1
ATOM 2481 C CA . PHE A 1 368 ? -5.436 -24.155 3.487 1.00 44.84 419 PHE A CA 1
ATOM 2482 C C . PHE A 1 368 ? -5.373 -24.357 1.965 1.00 47.05 419 PHE A C 1
ATOM 2483 O O . PHE A 1 368 ? -6.346 -24.678 1.274 1.00 43.39 419 PHE A O 1
ATOM 2491 N N . ASN A 1 369 ? -4.190 -24.170 1.389 1.00 47.33 420 ASN A N 1
ATOM 2492 C CA . ASN A 1 369 ? -4.016 -24.285 -0.056 1.00 48.26 420 ASN A CA 1
ATOM 2493 C C . ASN A 1 369 ? -3.198 -25.516 -0.427 1.00 52.73 420 ASN A C 1
ATOM 2494 O O . ASN A 1 369 ? -2.642 -26.217 0.428 1.00 48.19 420 ASN A O 1
ATOM 2499 N N . ASP A 1 370 ? -3.141 -25.764 -1.740 1.00 52.69 421 ASP A N 1
ATOM 2500 C CA . ASP A 1 370 ? -2.511 -26.950 -2.302 1.00 53.40 421 ASP A CA 1
ATOM 2501 C C . ASP A 1 370 ? -1.190 -27.277 -1.611 1.00 51.80 421 ASP A C 1
ATOM 2502 O O . ASP A 1 370 ? -0.273 -26.446 -1.565 1.00 47.65 421 ASP A O 1
ATOM 2507 N N . GLY A 1 371 ? -1.091 -28.496 -1.076 1.00 51.31 422 GLY A N 1
ATOM 2508 C CA . GLY A 1 371 ? 0.048 -28.931 -0.288 1.00 52.98 422 GLY A CA 1
ATOM 2509 C C . GLY A 1 371 ? -0.257 -29.082 1.191 1.00 52.50 422 GLY A C 1
ATOM 2510 O O . GLY A 1 371 ? 0.421 -29.864 1.875 1.00 53.63 422 GLY A O 1
ATOM 2511 N N . ALA A 1 372 ? -1.261 -28.374 1.695 1.00 48.60 423 ALA A N 1
ATOM 2512 C CA . ALA A 1 372 ? -1.639 -28.464 3.092 1.00 49.84 423 ALA A CA 1
ATOM 2513 C C . ALA A 1 372 ? -2.483 -29.703 3.331 1.00 54.51 423 ALA A C 1
ATOM 2514 O O . ALA A 1 372 ? -3.338 -30.061 2.512 1.00 54.77 423 ALA A O 1
ATOM 2516 N N . ILE A 1 373 ? -2.234 -30.359 4.463 1.00 53.60 424 ILE A N 1
ATOM 2517 C CA . ILE A 1 373 ? -2.978 -31.540 4.888 1.00 47.35 424 ILE A CA 1
ATOM 2518 C C . ILE A 1 373 ? -3.466 -31.293 6.309 1.00 53.80 424 ILE A C 1
ATOM 2519 O O . ILE A 1 373 ? -2.656 -31.080 7.223 1.00 53.82 424 ILE A O 1
ATOM 2524 N N . ALA A 1 374 ? -4.780 -31.325 6.501 1.00 52.52 425 ALA A N 1
ATOM 2525 C CA . ALA A 1 374 ? -5.374 -31.154 7.819 1.00 52.55 425 ALA A CA 1
ATOM 2526 C C . ALA A 1 374 ? -5.973 -32.465 8.292 1.00 52.80 425 ALA A C 1
ATOM 2527 O O . ALA A 1 374 ? -6.566 -33.207 7.502 1.00 52.70 425 ALA A O 1
ATOM 2529 N N . SER A 1 375 ? -5.821 -32.748 9.582 1.00 48.77 426 SER A N 1
ATOM 2530 C CA . SER A 1 375 ? -6.531 -33.861 10.200 1.00 53.14 426 SER A CA 1
ATOM 2531 C C . SER A 1 375 ? -7.322 -33.374 11.402 1.00 48.65 426 SER A C 1
ATOM 2532 O O . SER A 1 375 ? -6.798 -32.635 12.245 1.00 48.72 426 SER A O 1
ATOM 2535 N N . MET A 1 376 ? -8.587 -33.795 11.458 1.00 46.84 427 MET A N 1
ATOM 2536 C CA . MET A 1 376 ? -9.532 -33.409 12.493 1.00 49.40 427 MET A CA 1
ATOM 2537 C C . MET A 1 376 ? -9.883 -34.655 13.297 1.00 52.39 427 MET A C 1
ATOM 2538 O O . MET A 1 376 ? -10.133 -35.717 12.713 1.00 50.13 427 MET A O 1
ATOM 2543 N N . MET A 1 377 ? -9.926 -34.530 14.627 1.00 50.39 428 MET A N 1
ATOM 2544 C CA . MET A 1 377 ? -10.411 -35.631 15.461 1.00 51.64 428 MET A CA 1
ATOM 2545 C C . MET A 1 377 ? -11.099 -35.045 16.693 1.00 47.28 428 MET A C 1
ATOM 2546 O O . MET A 1 377 ? -11.193 -33.822 16.853 1.00 46.31 428 MET A O 1
ATOM 2551 N N . ILE A 1 378 ? -11.554 -35.933 17.585 1.00 52.57 429 ILE A N 1
ATOM 2552 C CA . ILE A 1 378 ? -12.199 -35.540 18.836 1.00 51.42 429 ILE A CA 1
ATOM 2553 C C . ILE A 1 378 ? -11.443 -36.166 20.014 1.00 55.31 429 ILE A C 1
ATOM 2554 O O . ILE A 1 378 ? -11.263 -37.393 20.081 1.00 52.00 429 ILE A O 1
ATOM 2559 N N . ASN A 1 379 ? -11.000 -35.310 20.934 1.00 50.17 430 ASN A N 1
ATOM 2560 C CA . ASN A 1 379 ? -10.130 -35.663 22.051 1.00 51.74 430 ASN A CA 1
ATOM 2561 C C . ASN A 1 379 ? -10.818 -35.258 23.350 1.00 49.59 430 ASN A C 1
ATOM 2562 O O . ASN A 1 379 ? -11.320 -34.132 23.461 1.00 50.33 430 ASN A O 1
ATOM 2567 N N . LYS A 1 380 ? -10.849 -36.171 24.330 1.00 54.68 431 LYS A N 1
ATOM 2568 C CA . LYS A 1 380 ? -11.561 -35.889 25.579 1.00 52.24 431 LYS A CA 1
ATOM 2569 C C . LYS A 1 380 ? -11.052 -34.620 26.256 1.00 51.54 431 LYS A C 1
ATOM 2570 O O . LYS A 1 380 ? -11.842 -33.881 26.868 1.00 48.92 431 LYS A O 1
ATOM 2576 N N . GLU A 1 381 ? -9.756 -34.326 26.142 1.00 47.70 432 GLU A N 1
ATOM 2577 C CA . GLU A 1 381 ? -9.292 -33.132 26.836 1.00 49.64 432 GLU A CA 1
ATOM 2578 C C . GLU A 1 381 ? -9.805 -31.838 26.202 1.00 50.66 432 GLU A C 1
ATOM 2579 O O . GLU A 1 381 ? -9.551 -30.763 26.772 1.00 49.82 432 GLU A O 1
ATOM 2585 N N . ASP A 1 382 ? -10.526 -31.905 25.074 1.00 46.64 433 ASP A N 1
ATOM 2586 C CA . ASP A 1 382 ? -11.121 -30.732 24.435 1.00 47.54 433 ASP A CA 1
ATOM 2587 C C . ASP A 1 382 ? -12.596 -30.538 24.778 1.00 48.43 433 ASP A C 1
ATOM 2588 O O . ASP A 1 382 ? -13.215 -29.596 24.267 1.00 45.86 433 ASP A O 1
ATOM 2593 N N . GLU A 1 383 ? -13.180 -31.401 25.611 1.00 48.89 434 GLU A N 1
ATOM 2594 C CA . GLU A 1 383 ? -14.565 -31.218 26.040 1.00 44.02 434 GLU A CA 1
ATOM 2595 C C . GLU A 1 383 ? -14.758 -29.854 26.690 1.00 46.29 434 GLU A C 1
ATOM 2596 O O . GLU A 1 383 ? -13.886 -29.366 27.419 1.00 44.43 434 GLU A O 1
ATOM 2602 N N . LEU A 1 384 ? -15.882 -29.211 26.386 1.00 43.03 435 LEU A N 1
ATOM 2603 C CA . LEU A 1 384 ? -16.209 -27.902 26.938 1.00 45.75 435 LEU A CA 1
ATOM 2604 C C . LEU A 1 384 ? -17.251 -28.102 28.027 1.00 46.98 435 LEU A C 1
ATOM 2605 O O . LEU A 1 384 ? -18.324 -28.658 27.760 1.00 44.45 435 LEU A O 1
ATOM 2610 N N . ARG A 1 385 ? -16.926 -27.661 29.247 1.00 42.92 436 ARG A N 1
ATOM 2611 C CA . ARG A 1 385 ? -17.784 -27.875 30.414 1.00 47.82 436 ARG A CA 1
ATOM 2612 C C . ARG A 1 385 ? -18.906 -26.839 30.450 1.00 46.12 436 ARG A C 1
ATOM 2613 O O . ARG A 1 385 ? -18.657 -25.655 30.725 1.00 45.93 436 ARG A O 1
ATOM 2621 N N . THR A 1 386 ? -20.149 -27.285 30.221 1.00 40.86 437 THR A N 1
ATOM 2622 C CA . THR A 1 386 ? -21.321 -26.404 30.196 1.00 48.98 437 THR A CA 1
ATOM 2623 C C . THR A 1 386 ? -22.381 -26.943 31.155 1.00 49.11 437 THR A C 1
ATOM 2624 O O . THR A 1 386 ? -22.252 -28.050 31.686 1.00 50.15 437 THR A O 1
ATOM 2628 N N . VAL A 1 387 ? -23.447 -26.158 31.384 1.00 49.14 438 VAL A N 1
ATOM 2629 C CA . VAL A 1 387 ? -24.455 -26.500 32.386 1.00 51.91 438 VAL A CA 1
ATOM 2630 C C . VAL A 1 387 ? -25.824 -26.648 31.731 1.00 57.07 438 VAL A C 1
ATOM 2631 O O . VAL A 1 387 ? -26.092 -26.118 30.650 1.00 57.95 438 VAL A O 1
ATOM 2635 N N . LEU A 1 388 ? -26.707 -27.364 32.429 1.00 60.43 439 LEU A N 1
ATOM 2636 C CA . LEU A 1 388 ? -28.086 -27.582 31.999 1.00 61.77 439 LEU A CA 1
ATOM 2637 C C . LEU A 1 388 ? -29.044 -27.181 33.111 1.00 66.96 439 LEU A C 1
ATOM 2638 O O . LEU A 1 388 ? -29.018 -27.780 34.191 1.00 59.49 439 LEU A O 1
ATOM 2643 N N . LEU A 1 389 ? -29.903 -26.206 32.822 1.00 72.19 440 LEU A N 1
ATOM 2644 C CA . LEU A 1 389 ? -30.917 -25.747 33.799 1.00 76.52 440 LEU A CA 1
ATOM 2645 C C . LEU A 1 389 ? -32.312 -26.034 33.250 1.00 83.48 440 LEU A C 1
ATOM 2646 O O . LEU A 1 389 ? -32.470 -26.092 32.034 1.00 82.81 440 LEU A O 1
ATOM 2651 N N . GLU A 1 390 ? -33.279 -26.184 34.152 1.00 104.76 441 GLU A N 1
ATOM 2652 C CA . GLU A 1 390 ? -34.711 -26.412 33.832 1.00 110.94 441 GLU A CA 1
ATOM 2653 C C . GLU A 1 390 ? -35.314 -25.069 33.408 1.00 112.13 441 GLU A C 1
ATOM 2654 O O . GLU A 1 390 ? -34.772 -24.036 33.801 1.00 110.02 441 GLU A O 1
ATOM 2660 N N . GLN A 1 391 ? -36.391 -25.082 32.624 1.00 122.99 442 GLN A N 1
ATOM 2661 C CA . GLN A 1 391 ? -37.033 -23.811 32.208 1.00 113.19 442 GLN A CA 1
ATOM 2662 C C . GLN A 1 391 ? -38.554 -23.945 32.313 1.00 113.98 442 GLN A C 1
ATOM 2663 O O . GLN A 1 391 ? -39.202 -22.891 32.435 1.00 119.00 442 GLN A O 1
#

Foldseek 3Di:
DDAWQEEEEEEEQAPVNVVVCDDPPDDVVRVVQVVQLVVLVVLQVVLSVVVNHHYHYDYLVPDALVSLVRTQEYEQRAAVLSQQSNLFNDLFQNREYAYAHRRVVPHVRPVHAPPVCSNVVNVVNVCNVVVVWDKDWFWWKWKWKAWPPFDLDKDFPVRPPDIDTRSGIFRAWKKKAAPPQPDWFWWWKDFQNHDTDIFTFSTKIKGALSNLPPPVLVQDQDDLVVLVVVVVVCCVVPNPDDDDDPVVSVVVSVVVSVVSHDDSRDFKIKMARRGTDDPDPHHDDDGIDIGFKMKIAGCADFMWTAGPNTIITTHHHTMMMMMGIDVSRTHIYIYHDD

Nearest PDB structures (foldseek):
  7r4m-assembly1_A-2  TM=1.003E+00  e=5.660E-78  Homo sapiens
  7r4l-assembly1_A-2  TM=9.916E-01  e=4.080E-72  Homo sapiens
  7r4k-assembly1_A-2  TM=9.995E-01  e=2.703E-67  Homo sapiens
  7r4j-assembly1_A-2  TM=9.762E-01  e=1.276E-66  Homo sapiens
  7n29-assembly2_B  TM=9.485E-01  e=7.201E-66  Homo sapiens

Radius of gyration: 22.3 Å; Cα contacts (8 Å, |Δi|>4): 750; chains: 1; bounding box: 60×56×63 Å

B-factor: mean 61.83, std 21.32, range [34.85, 141.43]

Organism: Homo sapiens (NCBI:txid9606)

Sequence (338 aa):
GFRPSRVVVVAKTTRRYEFEQQLKGSSYSGLLERHHIHTKNVEHIIDSLRNEGIEVRLVKRREYDEETVRWADAVIAAGGDGTMLLAASKVLDRLKPVIGVNTDPERSEGHLCLPVRYTHSFPEALQKFYRGEFRWLWRQRIRLYLEGTGINPVPVDLHEASGPQLLPVRALNEVFIGESLSSRASYYEISVDDGPWEKQKSSGLNLCTGTGSKAWSFNINRVATQAVEDVLNIAKRQGNLSLPLNRELVEKVTNEYNESLLYSPEEPKILFSIREPIANRVFSSSRQRCFSSKVCVRSRCWDACMVVDGGTSFEFNDGAIASMMINKEDELRTVLLEQ